Protein AF-A0AA47MD61-F1 (afdb_monomer)

Radius of gyration: 36.39 Å; Cα contacts (8 Å, |Δi|>4): 60; chains: 1; bounding box: 86×113×74 Å

Sequence (200 aa):
MTKSNQSSEAQQLDANHSLQCISTPVMEDVNSSTDVAIEVEVTTGVELPQPPSPAVERRLPEHRPHVKWPGSSDKKLWETVNTDLTVTLLKLRGTLEKKMEKMADIIYEYGAMRFGVQEAKVRKGVPTPPVSRRQQEIKRLIQERRQLRKQWKKASEEEKEGIEALQDDVKTRLASLRRAENLRKRRRKKPFHKGKKWNS

Solvent-accessible surface area (backbone atoms only — not comparable to full-atom values): 13384 Å² total; per-residue (Å²): 142,82,92,82,88,87,86,87,86,80,84,81,79,85,79,81,82,78,83,82,76,85,80,78,87,78,85,79,83,86,83,85,89,87,84,83,89,83,88,82,85,82,87,78,93,76,87,79,82,77,80,88,79,76,87,74,82,77,77,70,77,77,82,74,65,50,54,49,70,78,62,93,80,42,57,71,57,53,50,50,52,50,53,53,50,50,57,55,58,66,70,59,82,77,56,70,68,64,48,58,69,46,43,61,56,52,54,48,49,53,38,34,74,74,52,31,58,44,72,77,75,72,74,74,64,71,78,73,72,82,73,48,72,67,56,50,50,49,51,52,47,53,51,48,50,53,48,47,55,55,46,46,75,72,46,54,78,79,51,30,56,59,45,47,55,54,48,49,53,46,51,53,52,46,51,53,50,49,51,55,50,51,50,51,54,52,57,72,66,50,73,82,78,70,74,81,74,85,75,133

Secondary structure (DSSP, 8-state):
----------------------PPPP--------------------PPPPP----------S-PPEE-PPPTT-HHHHHHHHHHHHHHHHT--S-HHHHHHHHHHHHHHHHHHHH-EE---------PPPPPHHHHHHHHHHHHHHHHHHHHTTS-HHHHHHHHHHHHHHHHHHHHHHHHHHHHHHHHHS----------

pLDDT: mean 73.65, std 24.26, range [29.66, 97.88]

Structure (mmCIF, N/CA/C/O backbone):
data_AF-A0AA47MD61-F1
#
_entry.id   AF-A0AA47MD61-F1
#
loop_
_atom_site.group_PDB
_atom_site.id
_atom_site.type_symbol
_atom_site.label_atom_id
_atom_site.label_alt_id
_atom_site.label_comp_id
_atom_site.label_asym_id
_atom_site.label_entity_id
_atom_site.label_seq_id
_atom_site.pdbx_PDB_ins_code
_atom_site.Cartn_x
_atom_site.Cartn_y
_atom_site.Cartn_z
_atom_site.occupancy
_atom_site.B_iso_or_equiv
_atom_site.auth_seq_id
_atom_site.auth_comp_id
_atom_site.auth_asym_id
_atom_site.auth_atom_id
_atom_site.pdbx_PDB_model_num
ATOM 1 N N . MET A 1 1 ? 50.357 18.143 34.717 1.00 45.34 1 MET A N 1
ATOM 2 C CA . MET A 1 1 ? 50.271 18.329 33.251 1.00 45.34 1 MET A CA 1
ATOM 3 C C . MET A 1 1 ? 49.383 17.238 32.673 1.00 45.34 1 MET A C 1
ATOM 5 O O . MET A 1 1 ? 49.847 16.126 32.481 1.00 45.34 1 MET A O 1
ATOM 9 N N . THR A 1 2 ? 48.113 17.541 32.425 1.00 50.00 2 THR A N 1
ATOM 10 C CA . THR A 1 2 ? 47.162 16.645 31.748 1.00 50.00 2 THR A CA 1
ATOM 11 C C . THR A 1 2 ? 46.293 17.516 30.852 1.00 50.00 2 THR A C 1
ATOM 13 O O . THR A 1 2 ? 45.544 18.360 31.336 1.00 50.00 2 THR A O 1
ATOM 16 N N . LYS A 1 3 ? 46.484 17.376 29.539 1.00 46.03 3 LYS A N 1
ATOM 17 C CA . LYS A 1 3 ? 45.735 18.082 28.497 1.00 46.03 3 LYS A CA 1
ATOM 18 C C . LYS A 1 3 ? 44.399 17.363 28.305 1.00 46.03 3 LYS A C 1
ATOM 20 O O . LYS A 1 3 ? 44.407 16.162 28.053 1.00 46.03 3 LYS A O 1
ATOM 25 N N . SER A 1 4 ? 43.286 18.085 28.389 1.00 49.28 4 SER A N 1
ATOM 26 C CA . SER A 1 4 ? 41.983 17.610 27.919 1.00 49.28 4 SER A CA 1
ATOM 27 C C . SER A 1 4 ? 41.434 18.649 26.949 1.00 49.28 4 SER A C 1
ATOM 29 O O . SER A 1 4 ? 41.086 19.757 27.346 1.00 49.28 4 SER A O 1
ATOM 31 N N . ASN A 1 5 ? 41.462 18.298 25.665 1.00 47.75 5 ASN A N 1
ATOM 32 C CA . ASN A 1 5 ? 40.849 19.038 24.572 1.00 47.75 5 ASN A CA 1
ATOM 33 C C . ASN A 1 5 ? 39.470 18.425 24.318 1.00 47.75 5 ASN A C 1
ATOM 35 O O . ASN A 1 5 ? 39.389 17.237 24.006 1.00 47.75 5 ASN A O 1
ATOM 39 N N . GLN A 1 6 ? 38.411 19.229 24.372 1.00 48.12 6 GLN A N 1
ATOM 40 C CA . GLN A 1 6 ? 37.160 18.924 23.686 1.00 48.12 6 GLN A CA 1
ATOM 41 C C . GLN A 1 6 ? 36.723 20.149 22.887 1.00 48.12 6 GLN A C 1
ATOM 43 O O . GLN A 1 6 ? 36.698 21.268 23.387 1.00 48.12 6 GLN A O 1
ATOM 48 N N . SER A 1 7 ? 36.445 19.896 21.613 1.00 48.38 7 SER A N 1
ATOM 49 C CA . SER A 1 7 ? 35.972 20.826 20.597 1.00 48.38 7 SER A CA 1
ATOM 50 C C . SER A 1 7 ? 34.556 20.403 20.213 1.00 48.38 7 SER A C 1
ATOM 52 O O . SER A 1 7 ? 34.326 19.205 20.048 1.00 48.38 7 SER A O 1
ATOM 54 N N . SER A 1 8 ? 33.624 21.352 20.091 1.00 40.56 8 SER A N 1
ATOM 55 C CA . SER A 1 8 ? 32.654 21.473 18.981 1.00 40.56 8 SER A CA 1
ATOM 56 C C . SER A 1 8 ? 31.486 22.385 19.376 1.00 40.56 8 SER A C 1
ATOM 58 O O . SER A 1 8 ? 30.500 21.949 19.957 1.00 40.56 8 SER A O 1
ATOM 60 N N . GLU A 1 9 ? 31.580 23.663 19.014 1.00 38.72 9 GLU A N 1
ATOM 61 C CA . GLU A 1 9 ? 30.426 24.560 18.941 1.00 38.72 9 GLU A CA 1
ATOM 62 C C . GLU A 1 9 ? 30.294 24.974 17.472 1.00 38.72 9 GLU A C 1
ATOM 64 O O . GLU A 1 9 ? 31.051 25.799 16.966 1.00 38.72 9 GLU A O 1
ATOM 69 N N . ALA A 1 10 ? 29.413 24.290 16.743 1.00 43.62 10 ALA A N 1
ATOM 70 C CA . ALA A 1 10 ? 29.073 24.635 15.370 1.00 43.62 10 ALA A CA 1
ATOM 71 C C . ALA A 1 10 ? 27.816 25.510 15.408 1.00 43.62 10 ALA A C 1
ATOM 73 O O . ALA A 1 10 ? 26.712 25.015 15.628 1.00 43.62 10 ALA A O 1
ATOM 74 N N . GLN A 1 11 ? 28.002 26.816 15.223 1.00 46.22 11 GLN A N 1
ATOM 75 C CA . GLN A 1 11 ? 26.916 27.770 15.026 1.00 46.22 11 GLN A CA 1
ATOM 76 C C . GLN A 1 11 ? 26.224 27.471 13.692 1.00 46.22 11 GLN A C 1
ATOM 78 O O . GLN A 1 11 ? 26.813 27.583 12.617 1.00 46.22 11 GLN A O 1
ATOM 83 N N . GLN A 1 12 ? 24.966 27.056 13.777 1.00 44.62 12 GLN A N 1
ATOM 84 C CA . GLN A 1 12 ? 24.100 26.812 12.635 1.00 44.62 12 GLN A CA 1
ATOM 85 C C . GLN A 1 12 ? 23.492 28.155 12.210 1.00 44.62 12 GLN A C 1
ATOM 87 O O . GLN A 1 12 ? 22.677 28.727 12.926 1.00 44.62 12 GLN A O 1
ATOM 92 N N . LEU A 1 13 ? 23.952 28.694 11.078 1.00 47.25 13 LEU A N 1
ATOM 93 C CA . LEU A 1 13 ? 23.379 29.888 10.459 1.00 47.25 13 LEU A CA 1
ATOM 94 C C . LEU A 1 13 ? 22.111 29.507 9.688 1.00 47.25 13 LEU A C 1
ATOM 96 O O . LEU A 1 13 ? 22.158 28.717 8.743 1.00 47.25 13 LEU A O 1
ATOM 100 N N . ASP A 1 14 ? 20.992 30.103 10.093 1.00 43.84 14 ASP A N 1
ATOM 101 C CA . ASP A 1 14 ? 19.703 30.059 9.410 1.00 43.84 14 ASP A CA 1
ATOM 102 C C . ASP A 1 14 ? 19.771 30.808 8.070 1.00 43.84 14 ASP A C 1
ATOM 104 O O . ASP A 1 14 ? 19.641 32.033 7.992 1.00 43.84 14 ASP A O 1
ATOM 108 N N . ALA A 1 15 ? 19.953 30.062 6.981 1.00 45.59 15 ALA A N 1
ATOM 109 C CA . ALA A 1 15 ? 19.760 30.571 5.630 1.00 45.59 15 ALA A CA 1
ATOM 110 C C . ALA A 1 15 ? 18.275 30.463 5.247 1.00 45.59 15 ALA A C 1
ATOM 112 O O . ALA A 1 15 ? 17.777 29.425 4.809 1.00 45.59 15 ALA A O 1
ATOM 113 N N . ASN A 1 16 ? 17.568 31.577 5.431 1.00 46.81 16 ASN A N 1
ATOM 114 C CA . ASN A 1 16 ? 16.231 31.833 4.909 1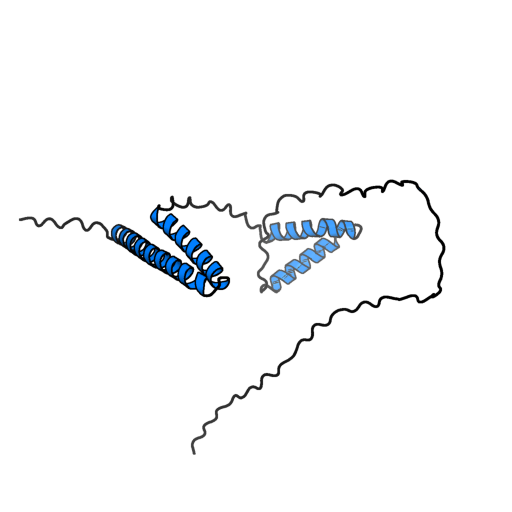.00 46.81 16 ASN A CA 1
ATOM 115 C C . ASN A 1 16 ? 16.245 31.751 3.372 1.00 46.81 16 ASN A C 1
ATOM 117 O O . ASN A 1 16 ? 16.749 32.653 2.703 1.00 46.81 16 ASN A O 1
ATOM 121 N N . HIS A 1 17 ? 15.659 30.704 2.792 1.00 44.56 17 HIS A N 1
ATOM 122 C CA . HIS A 1 17 ? 15.405 30.661 1.353 1.00 44.56 17 HIS A CA 1
ATOM 123 C C . HIS A 1 17 ? 14.034 31.273 1.050 1.00 44.56 17 HIS A C 1
ATOM 125 O O . HIS A 1 17 ? 12.991 30.628 1.127 1.00 44.56 17 HIS A O 1
ATOM 131 N N . SER A 1 18 ? 14.099 32.567 0.738 1.00 49.66 18 SER A N 1
ATOM 132 C CA . SER A 1 18 ? 13.049 33.415 0.182 1.00 49.66 18 SER A CA 1
ATOM 133 C C . SER A 1 18 ? 12.485 32.826 -1.119 1.00 49.66 18 SER A C 1
ATOM 135 O O . SER A 1 18 ? 13.230 32.567 -2.067 1.00 49.66 18 SER A O 1
ATOM 137 N N . LEU A 1 19 ? 11.167 32.609 -1.164 1.00 45.47 19 LEU A N 1
ATOM 138 C CA . LEU A 1 19 ? 10.442 32.231 -2.376 1.00 45.47 19 LEU A CA 1
ATOM 139 C C . LEU A 1 19 ? 10.260 33.482 -3.241 1.00 45.47 19 LEU A C 1
ATOM 141 O O . LEU A 1 19 ? 9.442 34.344 -2.929 1.00 45.47 19 LEU A O 1
ATOM 145 N N . GLN A 1 20 ? 11.024 33.589 -4.327 1.00 45.56 20 GLN A N 1
ATOM 146 C CA . GLN A 1 20 ? 10.804 34.638 -5.318 1.00 45.56 20 GLN A CA 1
ATOM 147 C C . GLN A 1 20 ? 9.593 34.282 -6.186 1.00 45.56 20 GLN A C 1
ATOM 149 O O . GLN A 1 20 ? 9.648 33.395 -7.037 1.00 45.56 20 GLN A O 1
ATOM 154 N N . CYS A 1 21 ? 8.488 34.982 -5.942 1.00 35.81 21 CYS A N 1
ATOM 155 C CA . CYS A 1 21 ? 7.322 35.019 -6.812 1.00 35.81 21 CYS A CA 1
ATOM 156 C C . CYS A 1 21 ? 7.680 35.823 -8.069 1.00 35.81 21 CYS A C 1
ATOM 158 O O . CYS A 1 21 ? 8.155 36.953 -7.976 1.00 35.81 21 CYS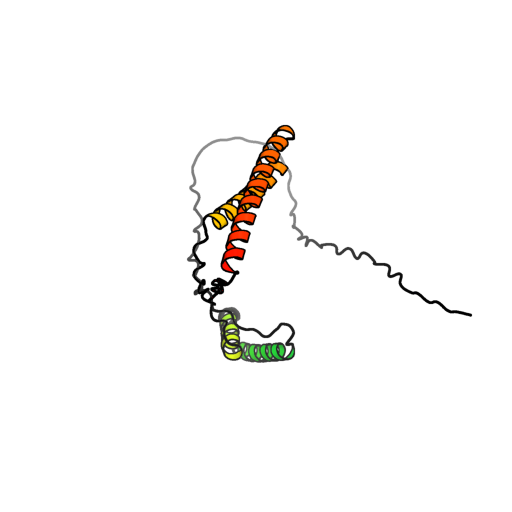 A O 1
ATOM 160 N N . ILE A 1 22 ? 7.456 35.238 -9.241 1.00 42.56 22 ILE A N 1
ATOM 161 C CA . ILE A 1 22 ? 7.640 35.898 -10.533 1.00 42.56 22 ILE A CA 1
ATOM 162 C C . ILE A 1 22 ? 6.509 36.922 -10.697 1.00 42.56 22 ILE A C 1
ATOM 164 O O . ILE A 1 22 ? 5.362 36.542 -10.921 1.00 42.56 22 ILE A O 1
ATOM 168 N N . SER A 1 23 ? 6.825 38.211 -10.571 1.00 38.38 23 SER A N 1
ATOM 169 C CA . SER A 1 23 ? 5.926 39.306 -10.947 1.00 38.38 23 SER A CA 1
ATOM 170 C C . SER A 1 23 ? 6.001 39.534 -12.456 1.00 38.38 23 SER A C 1
ATOM 172 O O . SER A 1 23 ? 7.059 39.872 -12.983 1.00 38.38 23 SER A O 1
ATOM 174 N N . THR A 1 24 ? 4.882 39.370 -13.159 1.00 43.91 24 THR A N 1
ATOM 175 C CA . THR A 1 24 ? 4.710 39.854 -14.535 1.00 43.91 24 THR A CA 1
ATOM 176 C C . THR A 1 24 ? 4.240 41.311 -14.509 1.00 43.91 24 THR A C 1
ATOM 178 O O . THR A 1 24 ? 3.263 41.592 -13.811 1.00 43.91 24 THR A O 1
ATOM 181 N N . PRO A 1 25 ? 4.866 42.237 -15.254 1.00 45.97 25 PRO A N 1
ATOM 182 C CA . PRO A 1 25 ? 4.343 43.588 -15.396 1.00 45.97 25 PRO A CA 1
ATOM 183 C C . PRO A 1 25 ? 3.110 43.577 -16.309 1.00 45.97 25 PRO A C 1
ATOM 185 O O . PRO A 1 25 ? 3.191 43.224 -17.485 1.00 45.97 25 PRO A O 1
ATOM 188 N N . VAL A 1 26 ? 1.966 43.958 -15.743 1.00 3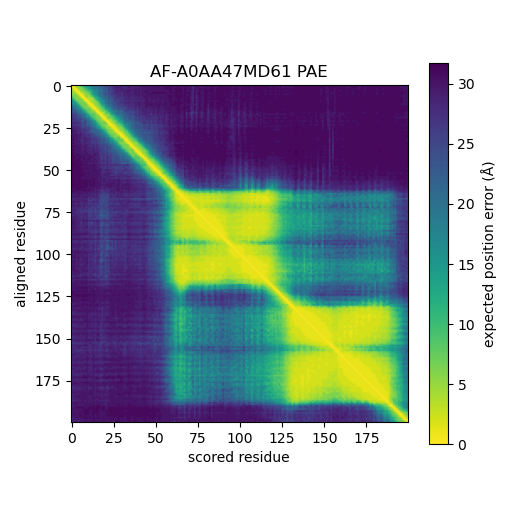6.12 26 VAL A N 1
ATOM 189 C CA . VAL A 1 26 ? 0.785 44.396 -16.491 1.00 36.12 26 VAL A CA 1
ATOM 190 C C . VAL A 1 26 ? 1.095 45.795 -17.018 1.00 36.12 26 VAL A C 1
ATOM 192 O O . VAL A 1 26 ? 1.424 46.689 -16.243 1.00 36.12 26 VAL A O 1
ATOM 195 N N . MET A 1 27 ? 1.047 45.967 -18.337 1.00 41.91 27 MET A N 1
ATOM 196 C CA . MET A 1 27 ? 1.011 47.288 -18.954 1.00 41.91 27 MET A CA 1
ATOM 197 C C . MET A 1 27 ? -0.415 47.822 -18.815 1.00 41.91 27 MET A C 1
ATOM 199 O O . MET A 1 27 ? -1.348 47.250 -19.374 1.00 41.91 27 MET A O 1
ATOM 203 N N . GLU A 1 28 ? -0.571 48.878 -18.023 1.00 40.81 28 GLU A N 1
ATOM 204 C CA . GLU A 1 28 ? -1.791 49.670 -17.926 1.00 40.81 28 GLU A CA 1
ATOM 205 C C . GLU A 1 28 ? -1.670 50.845 -18.901 1.00 40.81 28 GLU A C 1
ATOM 207 O O . GLU A 1 28 ? -0.876 51.761 -18.682 1.00 40.81 28 GLU A O 1
ATOM 212 N N . ASP A 1 29 ? -2.457 50.823 -19.977 1.00 40.09 29 ASP A N 1
ATOM 213 C CA . ASP A 1 29 ? -2.728 52.030 -20.749 1.00 40.09 29 ASP A CA 1
ATOM 214 C C . ASP A 1 29 ? -3.791 52.844 -20.004 1.00 40.09 29 ASP A C 1
ATOM 216 O O . ASP A 1 29 ? -4.976 52.511 -19.946 1.00 40.09 29 ASP A O 1
ATOM 220 N N . VAL A 1 30 ? -3.320 53.929 -19.400 1.00 38.62 30 VAL A N 1
ATOM 221 C CA . VAL A 1 30 ? -4.126 55.056 -18.944 1.00 38.62 30 VAL A CA 1
ATOM 222 C C . VAL A 1 30 ? -4.764 55.701 -20.171 1.00 38.62 30 VAL A C 1
ATOM 224 O O . VAL A 1 30 ? -4.042 56.107 -21.077 1.00 38.62 30 VAL A O 1
ATOM 227 N N . ASN A 1 31 ? -6.090 55.851 -20.185 1.00 33.03 31 ASN A N 1
ATOM 228 C CA . ASN A 1 31 ? -6.751 57.163 -20.157 1.00 33.03 31 ASN A CA 1
ATOM 229 C C . ASN A 1 31 ? -8.267 57.003 -20.374 1.00 33.03 31 ASN A C 1
ATOM 231 O O . ASN A 1 31 ? -8.700 56.526 -21.418 1.00 33.03 31 ASN A O 1
ATOM 235 N N . SER A 1 32 ? -9.080 57.467 -19.427 1.00 31.77 32 SER A N 1
ATOM 236 C CA . SER A 1 32 ? -9.916 58.663 -19.620 1.00 31.77 32 SER A CA 1
ATOM 237 C C . SER A 1 32 ? -11.147 58.634 -18.711 1.00 31.77 32 SER A C 1
ATOM 239 O O . SER A 1 32 ? -11.998 57.751 -18.771 1.00 31.77 32 SER A O 1
ATOM 241 N N . SER A 1 33 ? -11.195 59.645 -17.853 1.00 37.97 33 SER A N 1
ATOM 242 C CA . SER A 1 33 ? -12.316 60.058 -17.018 1.00 37.97 33 SER A CA 1
ATOM 243 C C . SER A 1 33 ? -13.267 60.909 -17.852 1.00 37.97 33 SER A C 1
ATOM 245 O O . SER A 1 33 ? -12.784 61.864 -18.453 1.00 37.97 33 SER A O 1
ATOM 247 N N . THR A 1 34 ? -14.575 60.627 -17.877 1.00 35.72 34 THR A N 1
ATOM 248 C CA . THR A 1 34 ? -15.655 61.629 -17.712 1.00 35.72 34 THR A CA 1
ATOM 249 C C . THR A 1 34 ? -17.048 60.987 -17.723 1.00 35.72 34 THR A C 1
ATOM 251 O O . THR A 1 34 ? -17.226 59.822 -18.056 1.00 35.72 34 THR A O 1
ATOM 254 N N . ASP A 1 35 ? -17.996 61.789 -17.263 1.00 30.92 35 ASP A N 1
ATOM 255 C CA . ASP A 1 35 ? -19.226 61.512 -16.533 1.00 30.92 35 ASP A CA 1
ATOM 256 C C . ASP A 1 35 ? -20.491 61.582 -17.433 1.00 30.92 35 ASP A C 1
ATOM 258 O O . ASP A 1 35 ? -20.437 62.067 -18.561 1.00 30.92 35 ASP A O 1
ATOM 262 N N . VAL A 1 36 ? -21.630 61.209 -16.839 1.00 33.19 36 VAL A N 1
ATOM 263 C CA . VAL A 1 36 ? -23.026 61.582 -17.154 1.00 33.19 36 VAL A CA 1
ATOM 264 C C . VAL A 1 36 ? -23.842 60.759 -18.175 1.00 33.19 36 VAL A C 1
ATOM 266 O O . VAL A 1 36 ? -23.638 60.797 -19.381 1.00 33.19 36 VAL A O 1
ATOM 269 N N . ALA A 1 37 ? -24.848 60.088 -17.589 1.00 34.62 37 ALA A N 1
ATOM 270 C CA . ALA A 1 37 ? -26.236 59.793 -17.989 1.00 34.62 37 ALA A CA 1
ATOM 271 C C . ALA A 1 37 ? -26.682 59.864 -19.465 1.00 34.62 37 ALA A C 1
ATOM 273 O O . ALA A 1 37 ? -26.453 60.855 -20.145 1.00 34.62 37 ALA A O 1
ATOM 274 N N . ILE A 1 38 ? -27.514 58.891 -19.870 1.00 34.06 38 ILE A N 1
ATOM 275 C CA . ILE A 1 38 ? -28.920 59.076 -20.304 1.00 34.06 38 ILE A CA 1
ATOM 276 C C . ILE A 1 38 ? -29.540 57.694 -20.606 1.00 34.06 38 ILE A C 1
ATOM 278 O O . ILE A 1 38 ? -28.892 56.805 -21.153 1.00 34.06 38 ILE A O 1
ATOM 282 N N . GLU A 1 39 ? -30.790 57.519 -20.174 1.00 37.00 39 GLU A N 1
ATOM 283 C CA . GLU A 1 39 ? -31.648 56.346 -20.378 1.00 37.00 39 GLU A CA 1
ATOM 284 C C . GLU A 1 39 ? -31.999 56.113 -21.861 1.00 37.00 39 GLU A C 1
ATOM 286 O O . GLU A 1 39 ? -31.913 57.044 -22.655 1.00 37.00 39 GLU A O 1
ATOM 291 N N . VAL A 1 40 ? -32.442 54.893 -22.210 1.00 36.38 40 VAL A N 1
ATOM 292 C CA . VAL A 1 40 ? -33.605 54.571 -23.081 1.00 36.38 40 VAL A CA 1
ATOM 293 C C . VAL A 1 40 ? -33.512 53.107 -23.558 1.00 36.38 40 VAL A C 1
ATOM 295 O O . VAL A 1 40 ? -32.633 52.720 -24.318 1.00 36.38 40 VAL A O 1
ATOM 298 N N . GLU A 1 41 ? -34.428 52.308 -23.011 1.00 33.66 41 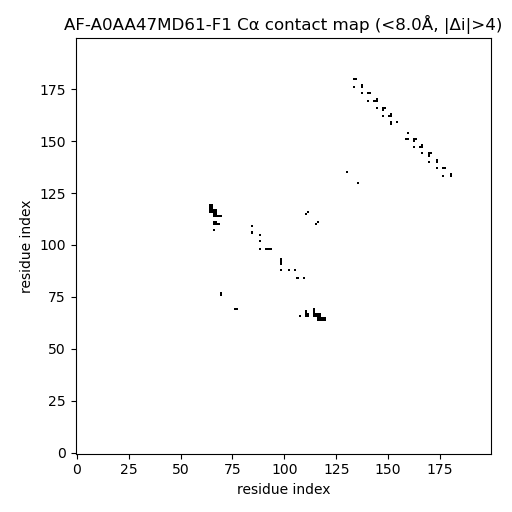GLU A N 1
ATOM 299 C CA . GLU A 1 41 ? -35.278 51.282 -23.629 1.00 33.66 41 GLU A CA 1
ATOM 300 C C . GLU A 1 41 ? -34.845 50.359 -24.803 1.00 33.66 41 GLU A C 1
ATOM 302 O O . GLU A 1 41 ? -34.359 50.772 -25.848 1.00 33.66 41 GLU A O 1
ATOM 307 N N . VAL A 1 42 ? -35.331 49.111 -24.651 1.00 31.44 42 VAL A N 1
ATOM 308 C CA . VAL A 1 42 ? -36.001 48.263 -25.665 1.00 31.44 42 VAL A CA 1
ATOM 309 C C . VAL A 1 42 ? -35.164 47.243 -26.464 1.00 31.44 42 VAL A C 1
ATOM 311 O O . VAL A 1 42 ? -34.382 47.545 -27.352 1.00 31.44 42 VAL A O 1
ATOM 314 N N . THR A 1 43 ? -35.460 45.978 -26.126 1.00 29.66 43 THR A N 1
ATOM 315 C CA . THR A 1 43 ? -35.549 44.754 -26.947 1.00 29.66 43 THR A CA 1
ATOM 316 C C . THR A 1 43 ? -34.452 44.444 -27.967 1.00 29.66 43 THR A C 1
ATOM 318 O O . THR A 1 43 ? -34.282 45.143 -28.959 1.00 29.66 43 THR A O 1
ATOM 321 N N . THR A 1 44 ? -33.896 43.235 -27.878 1.00 30.44 44 THR A N 1
ATOM 322 C CA . THR A 1 44 ? -34.184 42.107 -28.796 1.00 30.44 44 THR A CA 1
ATOM 323 C C . THR A 1 44 ? -33.096 41.054 -28.602 1.00 30.44 44 THR A C 1
ATOM 325 O O . THR A 1 44 ? -31.914 41.371 -28.513 1.00 30.44 44 THR A O 1
ATOM 328 N N . GLY A 1 45 ? -33.511 39.793 -28.467 1.00 44.00 45 GLY A N 1
ATOM 329 C CA . GLY A 1 45 ? -32.615 38.669 -28.231 1.00 44.00 45 GLY A CA 1
ATOM 330 C C . GLY A 1 45 ? -31.568 38.501 -29.329 1.00 44.00 45 GLY A C 1
ATOM 331 O O . GLY A 1 45 ? -31.877 38.586 -30.515 1.00 44.00 45 GLY A O 1
ATOM 332 N N . VAL A 1 46 ? -30.343 38.193 -28.911 1.00 36.53 46 VAL A N 1
ATOM 333 C CA . VAL A 1 46 ? -29.326 37.591 -29.770 1.00 36.53 46 VAL A CA 1
ATOM 334 C C . VAL A 1 46 ? -28.752 36.394 -29.027 1.00 36.53 46 VAL A C 1
ATOM 336 O O . VAL A 1 46 ? -28.169 36.499 -27.949 1.00 36.53 46 VAL A O 1
ATOM 339 N N . GLU A 1 47 ? -29.030 35.243 -29.619 1.00 39.28 47 GLU A N 1
ATOM 340 C CA . GLU A 1 47 ? -28.600 33.904 -29.260 1.00 39.28 47 GLU A CA 1
ATOM 341 C C . GLU A 1 47 ? -27.068 33.807 -29.209 1.00 39.28 47 GLU A C 1
ATOM 343 O O . GLU A 1 47 ? -26.360 34.186 -30.142 1.00 39.28 47 GLU A O 1
ATOM 348 N N . LEU A 1 48 ? -26.564 33.301 -28.085 1.00 35.72 48 LEU A N 1
ATOM 349 C CA . LEU A 1 48 ? -25.155 33.035 -27.822 1.00 35.72 48 LEU A CA 1
ATOM 350 C C . LEU A 1 48 ? -24.717 31.768 -28.589 1.00 35.72 48 LEU A C 1
ATOM 352 O O . LEU A 1 48 ? -25.260 30.696 -28.308 1.00 35.72 48 LEU A O 1
ATOM 356 N N . PRO A 1 49 ? -23.716 31.808 -29.488 1.00 38.28 49 PRO A N 1
ATOM 357 C CA . PRO A 1 49 ? -23.171 30.589 -30.071 1.00 38.28 49 PRO A CA 1
ATOM 358 C C . PRO A 1 49 ? -22.345 29.854 -29.011 1.00 38.28 49 PRO A C 1
ATOM 360 O O . PRO A 1 49 ? -21.358 30.380 -28.493 1.00 38.28 49 PRO A O 1
ATOM 363 N N . GLN A 1 50 ? -22.750 28.630 -28.673 1.00 45.12 50 GLN A N 1
ATOM 364 C CA . GLN A 1 50 ? -21.979 27.755 -27.792 1.00 45.12 50 GLN A CA 1
ATOM 365 C C . GLN A 1 50 ? -20.618 27.399 -28.420 1.00 45.12 50 GLN A C 1
ATOM 367 O O . GLN A 1 50 ? -20.554 27.119 -29.620 1.00 45.12 50 GLN A O 1
ATOM 372 N N . PRO A 1 51 ? -19.525 27.342 -27.638 1.00 44.62 51 PRO A N 1
ATOM 373 C CA . PRO A 1 51 ? -18.250 26.837 -28.131 1.00 44.62 51 PRO A CA 1
ATOM 374 C C . PRO A 1 51 ? -18.330 25.313 -28.350 1.00 44.62 51 PRO A C 1
ATOM 376 O O . PRO A 1 51 ? -18.827 24.600 -27.473 1.00 44.62 51 PRO A O 1
ATOM 379 N N . PRO A 1 52 ? -17.814 24.764 -29.466 1.00 43.06 52 PRO A N 1
ATOM 380 C CA . PRO A 1 52 ? -17.701 23.320 -29.619 1.00 43.06 52 PRO A CA 1
ATOM 381 C C . PRO A 1 52 ? -16.620 22.781 -28.670 1.00 43.06 52 PRO A C 1
ATOM 383 O O . PRO A 1 52 ? -15.434 23.072 -28.810 1.00 43.06 52 PRO A O 1
ATOM 386 N N . SER A 1 53 ? -17.039 21.972 -27.701 1.00 45.41 53 SER A N 1
ATOM 387 C CA . SER A 1 53 ? -16.169 21.149 -26.853 1.00 45.41 53 SER A CA 1
ATOM 388 C C . SER A 1 53 ? -16.190 19.696 -27.347 1.00 45.41 53 SER A C 1
ATOM 390 O O . SER A 1 53 ? -17.204 19.250 -27.883 1.00 45.41 53 SER A O 1
ATOM 392 N N . PRO A 1 54 ? -15.150 18.896 -27.083 1.00 45.12 54 PRO A N 1
ATOM 393 C CA . PRO A 1 54 ? -13.812 18.951 -27.639 1.00 45.12 54 PRO A CA 1
ATOM 394 C C . PRO A 1 54 ? -13.626 17.824 -28.670 1.00 45.12 54 PRO A C 1
ATOM 396 O O . PRO A 1 54 ? -14.203 16.738 -28.569 1.00 45.12 54 PRO A O 1
ATOM 399 N N . ALA A 1 55 ? -12.767 18.058 -29.659 1.00 42.56 55 ALA A N 1
ATOM 400 C CA . ALA A 1 55 ? -12.332 17.014 -30.572 1.00 42.56 55 ALA A CA 1
ATOM 401 C C . ALA A 1 55 ? -11.667 15.871 -29.786 1.00 42.56 55 ALA A C 1
ATOM 403 O O . ALA A 1 55 ? -10.610 16.059 -29.193 1.00 42.56 55 ALA A O 1
ATOM 404 N N . VAL A 1 56 ? -12.331 14.710 -29.795 1.00 43.97 56 VAL A N 1
ATOM 405 C CA . VAL A 1 56 ? -11.789 13.349 -29.680 1.00 43.97 56 VAL A CA 1
ATOM 406 C C . VAL A 1 56 ? -10.455 13.289 -28.936 1.00 43.97 56 VAL A C 1
ATOM 408 O O . VAL A 1 56 ? -9.378 13.354 -29.532 1.00 43.97 56 VAL A O 1
ATOM 411 N N . GLU A 1 57 ? -10.540 13.118 -27.618 1.00 45.97 57 GLU A N 1
ATOM 412 C CA . GLU A 1 57 ? -9.425 12.682 -26.789 1.00 45.97 57 GLU A CA 1
ATOM 413 C C . GLU A 1 57 ? -8.878 11.386 -27.406 1.00 45.97 57 GLU A C 1
ATOM 415 O O . GLU A 1 57 ? -9.486 10.315 -27.307 1.00 45.97 57 GLU A O 1
ATOM 420 N N . ARG A 1 58 ? -7.767 11.494 -28.149 1.00 44.44 58 ARG A N 1
ATOM 421 C CA . ARG A 1 58 ? -7.054 10.340 -28.692 1.00 44.44 58 ARG A CA 1
ATOM 422 C C . ARG A 1 58 ? -6.651 9.502 -27.491 1.00 44.44 58 ARG A C 1
ATOM 424 O O . ARG A 1 58 ? -5.706 9.844 -26.785 1.00 44.44 58 ARG A O 1
ATOM 431 N N . ARG A 1 59 ? -7.402 8.430 -27.239 1.00 45.97 59 ARG A N 1
ATOM 432 C CA . ARG A 1 59 ? -7.067 7.397 -26.263 1.00 45.97 59 ARG A CA 1
ATOM 433 C C . ARG A 1 59 ? -5.658 6.919 -26.606 1.00 45.97 59 ARG A C 1
ATOM 435 O O . ARG A 1 59 ? -5.474 6.195 -27.582 1.00 45.97 59 ARG A O 1
ATOM 442 N N . LEU A 1 60 ? -4.662 7.390 -25.857 1.00 51.34 60 LEU A N 1
ATOM 443 C CA . LEU A 1 60 ? -3.304 6.880 -25.975 1.00 51.34 60 LEU A CA 1
ATOM 444 C C . LEU A 1 60 ? -3.349 5.373 -25.678 1.00 51.34 60 LEU A C 1
ATOM 446 O O . LEU A 1 60 ? -4.097 4.964 -24.783 1.00 51.34 60 LEU A O 1
ATOM 450 N N . PRO A 1 61 ? -2.609 4.548 -26.438 1.00 52.59 61 PRO A N 1
ATOM 451 C CA . PRO A 1 61 ? -2.626 3.102 -26.274 1.00 52.59 61 PRO A CA 1
ATOM 452 C C . PRO A 1 61 ? -2.341 2.717 -24.821 1.00 52.59 61 PRO A C 1
ATOM 454 O O . PRO A 1 61 ? -1.505 3.338 -24.158 1.00 52.59 61 PRO A O 1
ATOM 457 N N . GLU A 1 62 ? -3.082 1.710 -24.352 1.00 63.25 62 GLU A N 1
ATOM 458 C CA . GLU A 1 62 ? -3.014 1.139 -23.008 1.00 63.25 62 GLU A CA 1
ATOM 459 C C . GLU A 1 62 ? -1.582 1.108 -22.470 1.00 63.25 62 GLU A C 1
ATOM 461 O O . GLU A 1 62 ? -0.652 0.638 -23.125 1.00 63.25 62 GLU A O 1
ATOM 466 N N . HIS A 1 63 ? -1.443 1.650 -21.261 1.00 72.69 63 HIS A N 1
ATOM 467 C CA . HIS A 1 63 ? -0.248 1.713 -20.428 1.00 72.69 63 HIS A CA 1
ATOM 468 C C . HIS A 1 63 ? 0.879 0.750 -20.854 1.00 72.69 63 HIS A C 1
ATOM 470 O O . HIS A 1 63 ? 0.871 -0.438 -20.512 1.00 72.69 63 HIS A O 1
ATOM 476 N N . ARG A 1 64 ? 1.896 1.281 -21.546 1.00 82.69 64 ARG A N 1
ATOM 477 C CA . ARG A 1 64 ? 3.084 0.507 -21.929 1.00 82.69 64 ARG A CA 1
ATOM 478 C C . ARG A 1 64 ? 3.766 -0.061 -20.677 1.00 82.69 64 ARG A C 1
ATOM 480 O O . ARG A 1 64 ? 3.881 0.651 -19.674 1.00 82.69 64 ARG A O 1
ATOM 487 N N . PRO A 1 65 ? 4.216 -1.327 -20.682 1.00 88.75 65 PRO A N 1
ATOM 488 C CA . PRO A 1 65 ? 4.905 -1.877 -19.525 1.00 88.75 65 PRO A CA 1
ATOM 489 C C . PRO A 1 65 ? 6.222 -1.114 -19.269 1.00 88.75 65 PRO A C 1
ATOM 491 O O . PRO A 1 65 ? 6.833 -0.565 -20.189 1.00 88.75 65 PRO A O 1
ATOM 494 N N . HIS A 1 66 ? 6.613 -1.007 -17.996 1.00 91.62 66 HIS A N 1
ATOM 495 C CA . HIS A 1 66 ? 7.640 -0.065 -17.534 1.00 91.62 66 HIS A CA 1
ATOM 496 C C . HIS A 1 66 ? 9.060 -0.548 -17.866 1.00 91.62 66 HIS A C 1
ATOM 498 O O . HIS A 1 66 ? 9.445 -1.641 -17.464 1.00 91.62 66 HIS A O 1
ATOM 504 N N . VAL A 1 67 ? 9.868 0.261 -18.551 1.00 94.56 67 VAL A N 1
ATOM 505 C CA . VAL A 1 67 ? 11.268 -0.073 -18.877 1.00 94.56 67 VAL A CA 1
ATOM 506 C C . VAL A 1 67 ? 12.136 -0.124 -17.614 1.00 94.56 67 VAL A C 1
ATOM 508 O O . VAL A 1 67 ? 12.024 0.728 -16.735 1.00 94.56 67 VAL A O 1
ATOM 511 N N . LYS A 1 68 ? 13.035 -1.108 -17.512 1.00 95.31 68 LYS A N 1
ATOM 512 C CA . LYS A 1 68 ? 13.958 -1.242 -16.370 1.00 95.31 68 LYS A CA 1
ATOM 513 C C . LYS A 1 68 ? 15.183 -0.334 -16.520 1.00 95.31 68 LYS A C 1
ATOM 515 O O . LYS A 1 68 ? 16.287 -0.813 -16.735 1.00 95.31 68 LYS A O 1
ATOM 520 N N . TRP A 1 69 ? 14.991 0.976 -16.417 1.00 95.31 69 TRP A N 1
ATOM 521 C CA . TRP A 1 69 ? 16.094 1.933 -16.525 1.00 95.31 69 TRP A CA 1
ATOM 522 C C . TRP A 1 69 ? 17.226 1.671 -15.509 1.00 95.31 69 TRP A C 1
ATOM 524 O O . TRP A 1 69 ? 16.950 1.153 -14.420 1.00 95.31 69 TRP A O 1
ATOM 534 N N . PRO A 1 70 ? 18.483 2.037 -15.839 1.00 95.12 70 PRO A N 1
ATOM 535 C CA . PRO A 1 70 ? 19.607 1.955 -14.909 1.00 95.12 70 PRO A CA 1
ATOM 536 C C . PRO A 1 70 ? 19.330 2.680 -13.589 1.00 95.12 70 PRO A C 1
ATOM 538 O O . PRO A 1 70 ? 18.536 3.625 -13.530 1.00 95.12 70 PRO A O 1
ATOM 541 N N . GLY A 1 71 ? 20.016 2.275 -12.519 1.00 94.19 71 GLY A N 1
ATOM 542 C CA . GLY A 1 71 ? 19.934 2.995 -11.254 1.00 94.19 71 GLY A CA 1
ATOM 543 C C . GLY A 1 71 ? 20.443 4.426 -11.425 1.00 94.19 71 GLY A C 1
ATOM 544 O O . GLY A 1 71 ? 21.351 4.683 -12.213 1.00 94.19 71 GLY A O 1
ATOM 545 N N . SER A 1 72 ? 19.898 5.387 -10.676 1.00 92.94 72 SER A N 1
ATOM 546 C CA . SER A 1 72 ? 20.348 6.790 -10.762 1.00 92.94 72 SER A CA 1
ATOM 547 C C . SER A 1 72 ? 21.840 6.971 -10.434 1.00 92.94 72 SER A C 1
ATOM 549 O O . SER A 1 72 ? 22.432 7.982 -10.803 1.00 92.94 72 SER A O 1
ATOM 551 N N . SER A 1 73 ? 22.449 6.013 -9.733 1.00 92.56 73 SER A N 1
ATOM 552 C CA . SER A 1 73 ? 23.876 5.981 -9.400 1.00 92.56 73 SER A CA 1
ATOM 553 C C . SER A 1 73 ? 24.777 5.550 -10.560 1.00 92.56 73 SER A C 1
ATOM 555 O O . SER A 1 73 ? 25.981 5.806 -10.515 1.00 92.56 73 SER A O 1
ATOM 557 N N . ASP A 1 74 ? 24.228 4.916 -11.598 1.00 94.75 74 ASP A N 1
ATOM 558 C CA . ASP A 1 74 ? 25.004 4.262 -12.654 1.00 94.75 74 ASP A CA 1
ATOM 559 C C . ASP A 1 74 ? 25.427 5.260 -13.741 1.00 94.75 74 ASP A C 1
ATOM 561 O O . ASP A 1 74 ? 25.044 5.149 -14.905 1.00 94.75 74 ASP A O 1
ATOM 565 N N . LYS A 1 75 ? 26.231 6.260 -13.357 1.00 95.19 75 LYS A N 1
ATOM 566 C CA . LYS A 1 75 ? 26.623 7.396 -14.215 1.00 95.19 75 LYS A CA 1
ATOM 567 C C . LYS A 1 75 ? 27.157 6.961 -15.583 1.00 95.19 75 LYS A C 1
ATOM 569 O O . LYS A 1 75 ? 26.690 7.454 -16.600 1.00 95.19 75 LYS A O 1
ATOM 574 N N . LYS A 1 76 ? 28.055 5.969 -15.615 1.00 95.44 76 LYS A N 1
ATOM 575 C CA . LYS A 1 76 ? 28.646 5.442 -16.862 1.00 95.44 76 LYS A CA 1
ATOM 576 C C . LYS A 1 76 ? 27.609 4.812 -17.800 1.00 95.44 76 LYS A C 1
ATOM 578 O O . LYS A 1 76 ? 27.705 4.945 -19.020 1.00 95.44 76 LYS A O 1
ATOM 583 N N . LEU A 1 77 ? 26.617 4.109 -17.242 1.00 94.88 77 LEU A N 1
ATOM 584 C CA . LEU A 1 77 ? 25.537 3.526 -18.041 1.00 94.88 77 LEU A CA 1
ATOM 585 C C . LEU A 1 77 ? 24.639 4.631 -18.594 1.00 94.88 77 LEU A C 1
ATOM 587 O O . LEU A 1 77 ? 24.323 4.599 -19.778 1.00 94.88 77 LEU A O 1
ATOM 591 N N . TRP A 1 78 ? 24.293 5.630 -17.782 1.00 96.81 78 TRP A N 1
ATOM 592 C CA . TRP A 1 78 ? 23.515 6.785 -18.232 1.00 96.81 78 TRP A CA 1
ATOM 593 C C . TRP A 1 78 ? 24.223 7.612 -19.306 1.00 96.81 78 TRP A C 1
ATOM 595 O O . TRP A 1 78 ? 23.577 8.012 -20.269 1.00 96.81 78 TRP A O 1
ATOM 605 N N . GLU A 1 79 ? 25.536 7.816 -19.192 1.00 96.88 79 GLU A N 1
ATOM 606 C CA . GLU A 1 79 ? 26.347 8.457 -20.235 1.00 96.88 79 GLU A CA 1
ATOM 607 C C . GLU A 1 79 ? 26.243 7.693 -21.557 1.00 96.88 79 GLU A C 1
ATOM 609 O O . GLU A 1 79 ? 25.926 8.286 -22.584 1.00 96.88 79 GLU A O 1
ATOM 614 N N . THR A 1 80 ? 26.404 6.367 -21.518 1.00 96.25 80 THR A N 1
ATOM 615 C CA . THR A 1 80 ? 26.285 5.513 -22.711 1.00 96.25 80 THR A CA 1
ATOM 616 C C . THR A 1 80 ? 24.890 5.606 -23.331 1.00 96.25 80 THR A C 1
ATOM 618 O O . THR A 1 80 ? 24.756 5.799 -24.536 1.00 96.25 80 THR A O 1
ATOM 621 N N . VAL A 1 81 ? 23.843 5.516 -22.503 1.00 96.50 81 VAL A N 1
ATOM 622 C CA . VAL A 1 81 ? 22.446 5.665 -22.938 1.00 96.50 81 VAL A CA 1
ATOM 623 C C . VAL A 1 81 ? 22.234 7.013 -23.618 1.00 96.50 81 VAL A C 1
ATOM 625 O O . VAL A 1 81 ? 21.637 7.077 -24.691 1.00 96.50 81 VAL A O 1
ATOM 628 N N . ASN A 1 82 ? 22.748 8.087 -23.022 1.00 95.75 82 ASN A N 1
ATOM 629 C CA . ASN A 1 82 ? 22.606 9.429 -23.560 1.00 95.75 82 ASN A CA 1
ATOM 630 C C . ASN A 1 82 ? 23.334 9.586 -24.901 1.00 95.75 82 ASN A C 1
ATOM 632 O O . ASN A 1 82 ? 22.764 10.135 -25.844 1.00 95.75 82 ASN A O 1
ATOM 636 N N . THR A 1 83 ? 24.562 9.075 -25.016 1.00 96.88 83 THR A N 1
ATOM 637 C CA . THR A 1 83 ? 25.324 9.095 -26.271 1.00 96.88 83 THR A CA 1
ATOM 638 C C . THR A 1 83 ? 24.594 8.328 -27.372 1.00 96.88 83 THR A C 1
ATOM 640 O O . THR A 1 83 ? 24.382 8.872 -28.457 1.00 96.88 83 THR A O 1
ATOM 643 N N . ASP A 1 84 ? 24.141 7.106 -27.089 1.00 95.38 84 ASP A N 1
ATOM 644 C CA . ASP A 1 84 ? 23.446 6.260 -28.062 1.00 95.38 84 ASP A CA 1
ATOM 645 C C . ASP A 1 84 ? 22.127 6.889 -28.531 1.00 95.38 84 ASP A C 1
ATOM 647 O O . ASP A 1 84 ? 21.845 6.944 -29.735 1.00 95.38 84 ASP A O 1
ATOM 651 N N . LEU A 1 85 ? 21.322 7.400 -27.594 1.00 95.19 85 LEU A N 1
ATOM 652 C CA . LEU A 1 85 ? 20.063 8.073 -27.909 1.00 95.19 85 LEU A CA 1
ATOM 653 C C . LEU A 1 85 ? 20.307 9.358 -28.696 1.00 95.19 85 LEU A C 1
ATOM 655 O O . LEU A 1 85 ? 19.614 9.598 -29.681 1.00 95.19 85 LEU A O 1
ATOM 659 N N . THR A 1 86 ? 21.324 10.146 -28.339 1.00 94.50 86 THR A N 1
ATOM 660 C CA . THR A 1 86 ? 21.683 11.369 -29.072 1.00 94.50 86 THR A CA 1
ATOM 661 C C . THR A 1 86 ? 22.053 11.051 -30.517 1.00 94.50 86 THR A C 1
ATOM 663 O O . THR A 1 86 ? 21.519 11.667 -31.439 1.00 94.50 86 THR A O 1
ATOM 666 N N . VAL A 1 87 ? 22.906 10.046 -30.744 1.00 94.81 87 VAL A N 1
ATOM 667 C CA . VAL A 1 87 ? 23.287 9.607 -32.097 1.00 94.81 87 VAL A CA 1
ATOM 668 C C . VAL A 1 87 ? 22.070 9.111 -32.881 1.00 94.81 87 VAL A C 1
ATOM 670 O O . VAL A 1 87 ? 21.941 9.393 -34.073 1.00 94.81 87 VAL A O 1
ATOM 673 N N . THR A 1 88 ? 21.164 8.388 -32.226 1.00 92.81 88 THR A N 1
ATOM 674 C CA . THR A 1 88 ? 19.954 7.844 -32.857 1.00 92.81 88 THR A CA 1
ATOM 675 C C . THR A 1 88 ? 18.968 8.951 -33.235 1.00 92.81 88 THR A C 1
ATOM 677 O O . THR A 1 88 ? 18.479 8.987 -34.364 1.00 92.81 88 THR A O 1
ATOM 680 N N . LEU A 1 89 ? 18.726 9.903 -32.334 1.00 90.50 89 LEU A N 1
ATOM 681 C CA . LEU A 1 89 ? 17.826 11.034 -32.558 1.00 90.50 89 LEU A CA 1
ATOM 682 C C . LEU A 1 89 ? 18.391 12.034 -33.579 1.00 90.50 89 LEU A C 1
ATOM 684 O O . LEU A 1 89 ? 17.629 12.598 -34.366 1.00 90.50 89 LEU A O 1
ATOM 688 N N . LEU A 1 90 ? 19.715 12.217 -33.637 1.00 91.00 90 LEU A N 1
ATOM 689 C CA . LEU A 1 90 ? 20.366 13.084 -34.626 1.00 91.00 90 LEU A CA 1
ATOM 690 C C . LEU A 1 90 ? 20.180 12.566 -36.061 1.00 91.00 90 LEU A C 1
ATOM 692 O O . LEU A 1 90 ? 20.014 13.356 -36.990 1.00 91.00 90 LEU A O 1
ATOM 696 N N . LYS A 1 91 ? 20.153 11.238 -36.242 1.00 90.88 91 LYS A N 1
ATOM 697 C CA . LYS A 1 91 ? 19.915 10.589 -37.543 1.00 90.88 91 LYS A CA 1
ATOM 698 C C . LYS A 1 91 ? 18.477 10.758 -38.047 1.00 90.88 91 LYS A C 1
ATOM 700 O O . LYS A 1 91 ? 18.220 10.531 -39.231 1.00 90.88 91 LYS A O 1
ATOM 705 N N . LEU A 1 92 ? 17.540 11.165 -37.188 1.00 89.94 92 LEU A N 1
ATOM 706 C CA . LEU A 1 92 ? 16.144 11.353 -37.565 1.00 89.94 92 LEU A CA 1
ATOM 707 C C . LEU A 1 92 ? 15.992 12.590 -38.466 1.00 89.94 92 LEU A C 1
ATOM 709 O O . LEU A 1 92 ? 16.373 13.705 -38.102 1.00 89.94 92 LEU A O 1
ATOM 713 N N . ARG A 1 93 ? 15.408 12.407 -39.653 1.00 88.94 93 ARG A N 1
ATOM 714 C CA . ARG A 1 93 ? 15.116 13.483 -40.617 1.00 88.94 93 ARG A CA 1
ATOM 715 C C . ARG A 1 93 ? 13.673 13.969 -40.462 1.00 88.94 93 ARG A C 1
ATOM 717 O O . ARG A 1 93 ? 12.776 13.162 -40.233 1.00 88.94 93 ARG A O 1
ATOM 724 N N . GLY A 1 94 ? 13.445 15.273 -40.620 1.00 88.31 94 GLY A N 1
ATOM 725 C CA . GLY A 1 94 ? 12.110 15.880 -40.582 1.00 88.31 94 GLY A CA 1
ATOM 726 C C . GLY A 1 94 ? 12.050 17.189 -39.797 1.00 88.31 94 GLY A C 1
ATOM 727 O O . GLY A 1 94 ? 13.059 17.642 -39.252 1.00 88.31 94 GLY A O 1
ATOM 728 N N . THR A 1 95 ? 10.851 17.775 -39.747 1.00 91.31 95 THR A N 1
ATOM 729 C CA . THR A 1 95 ? 10.539 18.943 -38.912 1.00 91.31 95 THR A CA 1
ATOM 730 C C . THR A 1 95 ? 10.668 18.598 -37.430 1.00 91.31 95 THR A C 1
ATOM 732 O O . THR A 1 95 ? 10.567 17.431 -37.045 1.00 91.31 95 THR A O 1
ATOM 735 N N . LEU A 1 96 ? 10.883 19.615 -36.592 1.00 89.81 96 LEU A N 1
ATOM 736 C CA . LEU A 1 96 ? 11.021 19.448 -35.143 1.00 89.81 96 LEU A CA 1
ATOM 737 C C . LEU A 1 96 ? 9.836 18.680 -34.538 1.00 89.81 96 LEU A C 1
ATOM 739 O O . LEU A 1 96 ? 10.044 17.731 -33.792 1.00 89.81 96 LEU A O 1
ATOM 743 N N . GLU A 1 97 ? 8.612 19.015 -34.939 1.00 90.19 97 GLU A N 1
ATOM 744 C CA . GLU A 1 97 ? 7.383 18.366 -34.467 1.00 90.19 97 GLU A CA 1
ATOM 745 C C . GLU A 1 97 ? 7.383 16.853 -34.721 1.00 90.19 97 GLU A C 1
ATOM 747 O O . GLU A 1 97 ? 7.178 16.065 -33.800 1.00 90.19 97 GLU A O 1
ATOM 752 N N . LYS A 1 98 ? 7.726 16.429 -35.946 1.00 88.44 98 LYS A N 1
ATOM 753 C CA . LYS A 1 98 ? 7.816 15.004 -36.307 1.00 88.44 98 LYS A CA 1
ATOM 754 C C . LYS A 1 98 ? 8.923 14.278 -35.542 1.00 88.44 98 LYS A C 1
ATOM 756 O O . LYS A 1 98 ? 8.829 13.071 -35.322 1.00 88.44 98 LYS A O 1
ATOM 761 N N . LYS A 1 99 ? 9.991 14.988 -35.160 1.00 90.31 99 LYS A N 1
ATOM 762 C CA . LYS A 1 99 ? 11.050 14.425 -34.312 1.00 90.31 99 LYS A CA 1
ATOM 763 C C . LYS A 1 99 ? 10.563 14.230 -32.883 1.00 90.31 99 LYS A C 1
ATOM 765 O O . LYS A 1 99 ? 10.807 13.172 -32.315 1.00 90.31 99 LYS A O 1
ATOM 770 N N . MET A 1 100 ? 9.862 15.215 -32.327 1.00 92.38 100 MET A N 1
ATOM 771 C CA . MET A 1 100 ? 9.317 15.137 -30.971 1.00 92.38 100 MET A CA 1
ATOM 772 C C . MET A 1 100 ? 8.260 14.040 -30.845 1.00 92.38 100 MET A C 1
ATOM 774 O O . MET A 1 100 ? 8.289 13.295 -29.869 1.00 92.38 100 MET A O 1
ATOM 778 N N . GLU A 1 101 ? 7.402 13.880 -31.856 1.00 91.00 101 GLU A N 1
ATOM 779 C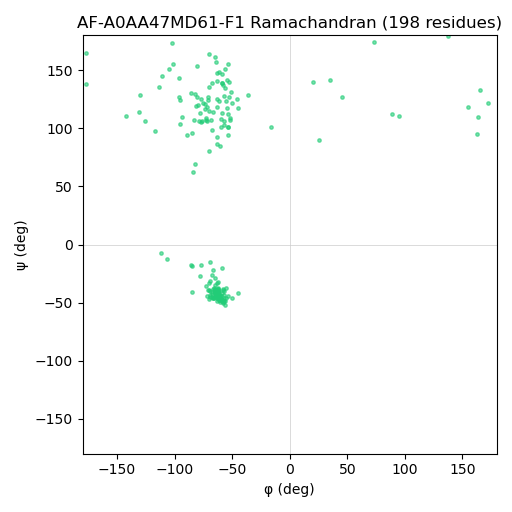 CA . GLU A 1 101 ? 6.394 12.815 -31.902 1.00 91.00 101 GLU A CA 1
ATOM 780 C C . GLU A 1 101 ? 7.030 11.419 -31.794 1.00 91.00 101 GLU A C 1
ATOM 782 O O . GLU A 1 101 ? 6.578 10.588 -31.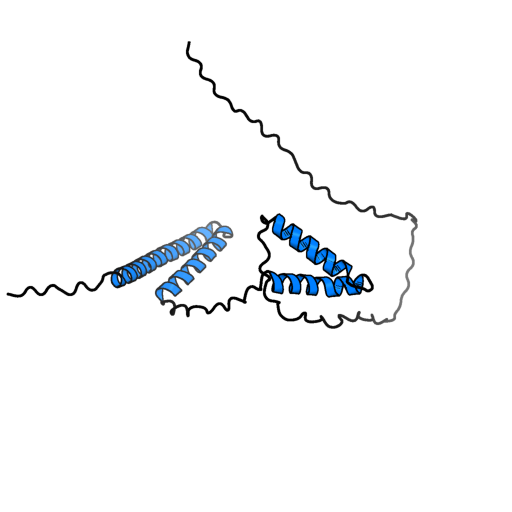013 1.00 91.00 101 GLU A O 1
ATOM 787 N N . LYS A 1 102 ? 8.138 11.181 -32.509 1.00 92.12 102 LYS A N 1
ATOM 788 C CA . LYS A 1 102 ? 8.831 9.880 -32.531 1.00 92.12 102 LYS A CA 1
ATOM 789 C C . LYS A 1 102 ? 9.831 9.680 -31.397 1.00 92.12 102 LYS A C 1
ATOM 791 O O . LYS A 1 102 ? 10.250 8.554 -31.141 1.00 92.12 102 LYS A O 1
ATOM 796 N N . MET A 1 103 ? 10.256 10.752 -30.732 1.00 93.38 103 MET A N 1
ATOM 797 C CA . MET A 1 103 ? 11.308 10.692 -29.716 1.00 93.38 103 MET A CA 1
ATOM 798 C C . MET A 1 103 ? 10.920 9.772 -28.555 1.00 93.38 103 MET A C 1
ATOM 800 O O . MET A 1 103 ? 11.735 8.961 -28.122 1.00 93.38 103 MET A O 1
ATOM 804 N N . ALA A 1 104 ? 9.678 9.868 -28.077 1.00 92.06 104 ALA A N 1
ATOM 805 C CA . ALA A 1 104 ? 9.191 9.037 -26.979 1.00 92.06 104 ALA A CA 1
ATOM 806 C C . ALA A 1 104 ? 9.211 7.540 -27.335 1.00 92.06 104 ALA A C 1
ATOM 808 O O . ALA A 1 104 ? 9.624 6.723 -26.511 1.00 92.06 104 ALA A O 1
ATOM 809 N N . ASP A 1 105 ? 8.829 7.194 -28.567 1.00 94.25 105 ASP A N 1
ATOM 810 C CA . ASP A 1 105 ? 8.860 5.816 -29.062 1.00 94.25 105 ASP A CA 1
ATOM 811 C C . ASP A 1 105 ? 10.289 5.287 -29.162 1.00 94.25 105 ASP A C 1
ATOM 813 O O . ASP A 1 105 ? 10.577 4.221 -28.630 1.00 94.25 105 ASP A O 1
ATOM 817 N N . ILE A 1 106 ? 11.209 6.074 -29.725 1.00 94.94 106 ILE A N 1
ATOM 818 C CA . ILE A 1 106 ? 12.625 5.701 -29.852 1.00 94.94 106 ILE A CA 1
ATOM 819 C C . ILE A 1 106 ? 13.263 5.472 -28.477 1.00 94.94 106 ILE A C 1
ATOM 821 O O . ILE A 1 106 ? 13.978 4.490 -28.279 1.00 94.94 106 ILE A O 1
ATOM 825 N N . ILE A 1 107 ? 13.006 6.360 -27.510 1.00 95.56 107 ILE A N 1
ATOM 826 C CA . ILE A 1 107 ? 13.536 6.222 -26.146 1.00 95.56 107 ILE A CA 1
ATOM 827 C C . ILE A 1 107 ? 12.963 4.967 -25.480 1.00 95.56 107 ILE A C 1
ATOM 829 O O . ILE A 1 107 ? 13.701 4.212 -24.843 1.00 95.56 107 ILE A O 1
ATOM 833 N N . TYR A 1 108 ? 11.659 4.730 -25.637 1.00 95.00 108 TYR A N 1
ATOM 834 C CA . TYR A 1 108 ? 11.003 3.550 -25.089 1.00 95.00 108 TYR A CA 1
ATOM 835 C C . TYR A 1 108 ? 11.551 2.256 -25.701 1.00 95.00 108 TYR A C 1
ATOM 837 O O . TYR A 1 108 ? 11.914 1.348 -24.959 1.00 95.00 108 TYR A O 1
ATOM 845 N N . GLU A 1 109 ? 11.649 2.178 -27.028 1.00 94.56 109 GLU A N 1
ATOM 846 C CA . GLU A 1 109 ? 12.163 1.017 -27.758 1.00 94.56 109 GLU A CA 1
ATOM 847 C C . GLU A 1 109 ? 13.618 0.729 -27.403 1.00 94.56 109 GLU A C 1
ATOM 849 O O . GLU A 1 109 ? 13.949 -0.404 -27.060 1.00 94.56 109 GLU A O 1
ATOM 854 N N . TYR A 1 110 ? 14.475 1.754 -27.389 1.00 96.00 110 TYR A N 1
ATOM 855 C CA . TYR A 1 110 ? 15.867 1.615 -26.967 1.00 96.00 110 TYR A CA 1
ATOM 856 C C . TYR A 1 110 ? 15.960 1.037 -25.551 1.00 96.00 110 TYR A C 1
ATOM 858 O O . TYR A 1 110 ? 16.686 0.071 -25.300 1.00 96.00 110 TYR A O 1
ATOM 866 N N . GLY A 1 111 ? 15.192 1.608 -24.620 1.00 95.38 111 GLY A N 1
ATOM 867 C CA . GLY A 1 111 ? 15.170 1.163 -23.236 1.00 95.38 111 GLY A CA 1
ATOM 868 C C . GLY A 1 111 ? 14.636 -0.264 -23.087 1.00 95.38 111 GLY A C 1
ATOM 869 O O . GLY A 1 111 ? 15.230 -1.077 -22.377 1.00 95.38 111 GLY A O 1
ATOM 870 N N . ALA A 1 112 ? 13.556 -0.597 -23.795 1.00 94.44 112 ALA A N 1
ATOM 871 C CA . ALA A 1 112 ? 12.954 -1.925 -23.803 1.00 94.44 112 ALA A CA 1
ATOM 872 C C . ALA A 1 112 ? 13.894 -2.981 -24.403 1.00 94.44 112 ALA A C 1
ATOM 874 O O . ALA A 1 112 ? 14.018 -4.065 -23.839 1.00 94.44 112 ALA A O 1
ATOM 875 N N . MET A 1 113 ? 14.593 -2.666 -25.496 1.00 93.94 113 MET A N 1
ATOM 876 C CA . MET A 1 113 ? 15.560 -3.569 -26.125 1.00 93.94 113 MET A CA 1
ATOM 877 C C . MET A 1 113 ? 16.784 -3.807 -25.241 1.00 93.94 113 MET A C 1
ATOM 879 O O . MET A 1 113 ? 17.257 -4.935 -25.134 1.00 93.94 113 MET A O 1
ATOM 883 N N . ARG A 1 114 ? 17.311 -2.751 -24.609 1.00 94.81 114 ARG A N 1
ATOM 884 C CA . ARG A 1 114 ? 18.579 -2.824 -23.874 1.00 94.81 114 ARG A CA 1
ATOM 885 C C . ARG A 1 114 ? 18.426 -3.313 -22.440 1.00 94.81 114 ARG A C 1
ATOM 887 O O . ARG A 1 114 ? 19.263 -4.074 -21.963 1.00 94.81 114 ARG A O 1
ATOM 894 N N . PHE A 1 115 ? 17.385 -2.865 -21.748 1.00 94.38 115 PHE A N 1
ATOM 895 C CA . PHE A 1 115 ? 17.187 -3.147 -20.325 1.00 94.38 115 PHE A CA 1
ATOM 896 C C . PHE A 1 115 ? 15.989 -4.057 -20.047 1.00 94.38 115 PHE A C 1
ATOM 898 O O . PHE A 1 115 ? 15.788 -4.519 -18.919 1.00 94.38 115 PHE A O 1
ATOM 905 N N . GLY A 1 116 ? 15.199 -4.353 -21.077 1.00 93.06 116 GLY A N 1
ATOM 906 C CA . GLY A 1 116 ? 13.972 -5.110 -20.934 1.00 93.06 116 GLY A CA 1
ATOM 907 C C . GLY A 1 116 ? 12.860 -4.294 -20.288 1.00 93.06 116 GLY A C 1
ATOM 908 O O . GLY A 1 116 ? 13.027 -3.173 -19.792 1.00 93.06 116 GLY A O 1
ATOM 909 N N . VAL A 1 117 ? 11.688 -4.914 -20.257 1.00 93.50 117 VAL A N 1
ATOM 910 C CA . VAL A 1 117 ? 10.493 -4.324 -19.672 1.00 93.50 117 VAL A CA 1
ATOM 911 C C . VAL A 1 117 ? 10.112 -5.079 -18.402 1.00 93.50 117 VAL A C 1
ATOM 913 O O . VAL A 1 117 ? 10.329 -6.283 -18.251 1.00 93.50 117 VAL A O 1
ATOM 916 N N . GLN A 1 118 ? 9.593 -4.355 -17.422 1.00 88.06 118 GLN A N 1
ATOM 917 C CA . GLN A 1 118 ? 8.937 -4.923 -16.266 1.00 88.06 118 GLN A CA 1
ATOM 918 C C . GLN A 1 118 ? 7.587 -5.465 -16.715 1.00 88.06 118 GLN A C 1
ATOM 920 O O . GLN A 1 118 ? 6.657 -4.705 -16.989 1.00 88.06 118 GLN A O 1
ATOM 925 N N . GLU A 1 119 ? 7.487 -6.791 -16.774 1.00 80.69 119 GLU A N 1
ATOM 926 C CA . GLU A 1 119 ? 6.200 -7.455 -16.916 1.00 80.69 119 GLU A CA 1
ATOM 927 C C . GLU A 1 119 ? 5.258 -6.912 -15.848 1.00 80.69 119 GLU A C 1
ATOM 929 O O . GLU A 1 119 ? 5.621 -6.808 -14.665 1.00 80.69 119 GLU A O 1
ATOM 934 N N . ALA A 1 120 ? 4.051 -6.536 -16.272 1.00 74.88 120 ALA A N 1
ATOM 935 C CA . ALA A 1 120 ? 3.003 -6.192 -15.340 1.00 74.88 120 ALA A CA 1
ATOM 936 C C . ALA A 1 120 ? 2.874 -7.378 -14.388 1.00 74.88 120 ALA A C 1
ATOM 938 O O . ALA A 1 120 ? 2.491 -8.478 -14.789 1.00 74.88 120 ALA A O 1
ATOM 939 N N . LYS A 1 121 ? 3.236 -7.170 -13.117 1.00 68.00 121 LYS A N 1
ATOM 940 C CA . LYS A 1 121 ? 2.934 -8.140 -12.077 1.00 68.00 121 LYS A CA 1
ATOM 941 C C . LYS A 1 121 ? 1.418 -8.184 -12.025 1.00 68.00 121 LYS A C 1
ATOM 943 O O . LYS A 1 121 ? 0.810 -7.384 -11.313 1.00 68.00 121 LYS A O 1
ATOM 948 N N . VAL A 1 122 ? 0.810 -9.108 -12.773 1.00 62.62 122 VAL A N 1
ATOM 949 C CA . VAL A 1 122 ? -0.531 -9.582 -12.478 1.00 62.62 122 VAL A CA 1
ATOM 950 C C . VAL A 1 122 ? -0.411 -9.955 -11.022 1.00 62.62 122 VAL A C 1
ATOM 952 O O . VAL A 1 122 ? 0.312 -10.893 -10.670 1.00 62.62 122 VAL A O 1
ATOM 955 N N . ARG A 1 123 ? -1.004 -9.141 -10.146 1.00 62.50 123 ARG A N 1
ATOM 956 C CA . ARG A 1 123 ? -1.168 -9.518 -8.757 1.00 62.50 123 ARG A CA 1
ATOM 957 C C . ARG A 1 123 ? -2.079 -10.728 -8.854 1.00 62.50 123 ARG A C 1
ATOM 959 O O . ARG A 1 123 ? -3.294 -10.582 -8.816 1.00 62.50 123 ARG A O 1
ATOM 966 N N . LYS A 1 124 ? -1.497 -11.916 -9.048 1.00 59.19 124 LYS A N 1
ATOM 967 C CA . LYS A 1 124 ? -2.115 -13.184 -8.711 1.00 59.19 124 LYS A CA 1
ATOM 968 C C . LYS A 1 124 ? -2.316 -13.036 -7.221 1.00 59.19 124 LYS A C 1
ATOM 970 O O . LYS A 1 124 ? -1.410 -13.295 -6.432 1.00 59.19 124 LYS A O 1
ATOM 975 N N . GLY A 1 125 ? -3.432 -12.406 -6.862 1.00 59.38 125 GLY A N 1
ATOM 976 C CA . GLY A 1 125 ? -3.839 -12.248 -5.494 1.00 59.38 125 GLY A CA 1
ATOM 977 C C . GLY A 1 125 ? -3.905 -13.669 -5.009 1.00 59.38 125 GLY A C 1
ATOM 978 O O . GLY A 1 125 ? -4.778 -14.414 -5.445 1.00 59.38 125 GLY A O 1
ATOM 979 N N . VAL A 1 126 ? -2.928 -14.072 -4.196 1.00 63.66 126 VAL A N 1
ATOM 980 C CA . VAL A 1 126 ? -3.064 -15.278 -3.393 1.00 63.66 126 VAL A CA 1
ATOM 981 C C . VAL A 1 126 ? -4.467 -15.161 -2.814 1.00 63.66 126 VAL A C 1
ATOM 983 O O . VAL A 1 126 ? -4.718 -14.131 -2.170 1.00 63.66 126 VAL A O 1
ATOM 986 N N . PRO A 1 127 ? -5.394 -16.092 -3.124 1.00 60.56 127 PRO A N 1
ATOM 987 C CA . PRO A 1 127 ? -6.762 -15.988 -2.657 1.00 60.56 127 PRO A CA 1
ATOM 988 C C . PRO A 1 127 ? -6.668 -15.784 -1.159 1.00 60.56 127 PRO A C 1
ATOM 990 O O . PRO A 1 127 ? -6.174 -16.656 -0.440 1.00 60.56 127 PRO A O 1
ATOM 993 N N . THR A 1 128 ? -6.981 -14.569 -0.703 1.00 63.94 128 THR A N 1
ATOM 994 C CA . THR A 1 128 ? -6.835 -14.270 0.713 1.00 63.94 128 THR A CA 1
ATOM 995 C C . THR A 1 128 ? -7.818 -15.212 1.380 1.00 63.94 128 THR A C 1
ATOM 997 O O . THR A 1 128 ? -9.004 -15.149 1.042 1.00 63.94 128 THR A O 1
ATOM 1000 N N . PRO A 1 129 ? -7.354 -16.131 2.245 1.00 69.12 129 PRO A N 1
ATOM 1001 C CA . PRO A 1 129 ? -8.245 -17.110 2.829 1.00 69.12 129 PRO A CA 1
ATOM 1002 C C . PRO A 1 129 ? -9.408 -16.362 3.483 1.00 69.12 129 PRO A C 1
ATOM 1004 O O . PRO A 1 129 ? -9.183 -15.281 4.050 1.00 69.12 129 PRO A O 1
ATOM 1007 N N . PRO A 1 130 ? -10.640 -16.890 3.381 1.00 76.69 130 PRO A N 1
ATOM 1008 C CA . PRO A 1 130 ? -11.830 -16.191 3.831 1.00 76.69 130 PRO A CA 1
ATOM 1009 C C . PRO A 1 130 ? -11.619 -15.693 5.260 1.00 76.69 130 PRO A C 1
ATOM 1011 O O . PRO A 1 130 ? -11.272 -16.449 6.175 1.00 76.69 130 PRO A O 1
ATOM 1014 N N . VAL A 1 131 ? -11.737 -14.375 5.424 1.00 81.62 131 VAL A N 1
ATOM 1015 C CA . VAL A 1 131 ? -11.452 -13.697 6.687 1.00 81.62 131 VAL A CA 1
ATOM 1016 C C . VAL A 1 131 ? -12.424 -14.243 7.729 1.00 81.62 131 VAL A C 1
ATOM 1018 O O . VAL A 1 131 ? -13.634 -14.192 7.537 1.00 81.62 131 VAL A O 1
ATOM 1021 N N . SER A 1 132 ? -11.913 -14.774 8.841 1.00 87.00 132 SER A N 1
ATOM 1022 C CA . SER A 1 132 ? -12.771 -15.310 9.903 1.00 87.00 132 SER A CA 1
ATOM 1023 C C . SER A 1 132 ? -13.713 -14.225 10.432 1.00 87.00 132 SER A C 1
ATOM 1025 O O . SER A 1 132 ? -13.290 -13.077 10.579 1.00 87.00 132 SER A O 1
ATOM 1027 N N . ARG A 1 133 ? -14.938 -14.594 10.837 1.00 89.25 133 ARG A N 1
ATOM 1028 C CA . ARG A 1 133 ? -15.908 -13.683 11.480 1.00 89.25 133 ARG A CA 1
ATOM 1029 C C . ARG A 1 133 ? -15.269 -12.806 12.568 1.00 89.25 133 ARG A C 1
ATOM 1031 O O . ARG A 1 133 ? -15.502 -11.606 12.612 1.00 89.25 133 ARG A O 1
ATOM 1038 N N . ARG A 1 134 ? -14.380 -13.371 13.403 1.00 91.81 134 ARG A N 1
ATOM 1039 C CA . ARG A 1 134 ? -13.654 -12.605 14.442 1.00 91.81 134 ARG A CA 1
ATOM 1040 C C . ARG A 1 134 ? -12.711 -11.549 13.863 1.00 91.81 134 ARG A C 1
ATOM 1042 O O . ARG A 1 134 ? -12.577 -10.471 14.425 1.00 91.81 134 ARG A O 1
ATOM 1049 N N . GLN A 1 135 ? -12.029 -11.861 12.765 1.00 92.19 135 GLN A N 1
ATOM 1050 C CA . GLN A 1 135 ? -11.114 -10.932 12.102 1.00 92.19 135 GLN A CA 1
ATOM 1051 C C . GLN A 1 135 ? -11.876 -9.821 11.368 1.00 92.19 135 GLN A C 1
ATOM 1053 O O . GLN A 1 135 ? -11.407 -8.686 11.367 1.00 92.19 135 GLN A O 1
ATOM 1058 N N . GLN A 1 136 ? -13.037 -10.129 10.781 1.00 93.62 136 GLN A N 1
ATOM 1059 C CA . GLN A 1 136 ? -13.941 -9.126 10.210 1.00 93.62 136 GLN A CA 1
ATOM 1060 C C . GLN A 1 136 ? -14.422 -8.158 11.295 1.00 93.62 136 GLN A C 1
ATOM 1062 O O . GLN A 1 136 ? -14.277 -6.949 11.145 1.00 93.62 136 GLN A O 1
ATOM 1067 N N . GLU A 1 137 ? -14.865 -8.692 12.433 1.00 95.12 137 GLU A N 1
ATOM 1068 C CA . GLU A 1 137 ? -15.325 -7.881 13.560 1.00 95.12 137 GLU A CA 1
ATOM 1069 C C . GLU A 1 137 ? -14.209 -6.998 14.140 1.00 95.12 137 GLU A C 1
ATOM 1071 O O . GLU A 1 137 ? -14.410 -5.814 14.390 1.00 95.12 137 GLU A O 1
ATOM 1076 N N . ILE A 1 138 ? -12.983 -7.520 14.266 1.00 95.31 138 ILE A N 1
ATOM 1077 C CA . ILE A 1 138 ? -11.818 -6.710 14.663 1.00 95.31 138 ILE A CA 1
ATOM 1078 C C . ILE A 1 138 ? -11.577 -5.556 13.678 1.00 95.31 138 ILE A C 1
ATOM 1080 O O . ILE A 1 138 ? -11.255 -4.451 14.113 1.00 95.31 138 ILE A O 1
ATOM 1084 N N . LYS A 1 139 ? -11.704 -5.787 12.363 1.00 95.62 139 LYS A N 1
ATOM 1085 C CA . LYS A 1 139 ? -11.542 -4.724 11.356 1.00 95.62 139 LYS A CA 1
ATOM 1086 C C . LYS A 1 139 ? -12.626 -3.655 11.503 1.00 95.62 139 LYS A C 1
ATOM 1088 O O . LYS A 1 139 ? -12.278 -2.476 11.514 1.00 95.62 139 LYS A O 1
ATOM 1093 N N . ARG A 1 140 ? -13.886 -4.067 11.677 1.00 96.94 140 ARG A N 1
ATOM 1094 C CA . ARG A 1 140 ? -15.022 -3.167 11.918 1.00 96.94 140 ARG A CA 1
ATOM 1095 C C . ARG A 1 140 ? -14.780 -2.288 13.148 1.00 96.94 140 ARG A C 1
ATOM 1097 O O . ARG A 1 140 ? -14.782 -1.070 13.025 1.00 96.94 140 ARG A O 1
ATOM 1104 N N . LEU A 1 141 ? -14.435 -2.887 14.289 1.00 97.50 141 LEU A N 1
ATOM 1105 C CA . LEU A 1 141 ? -14.167 -2.153 15.535 1.00 97.50 141 LEU A CA 1
ATOM 1106 C C . LEU A 1 141 ? -12.972 -1.194 15.421 1.00 97.50 141 LEU A C 1
ATOM 1108 O O . LEU A 1 141 ? -12.950 -0.137 16.045 1.00 97.50 141 LEU A O 1
ATOM 1112 N N . ILE A 1 142 ? -11.953 -1.525 14.617 1.00 97.44 142 ILE A N 1
ATOM 1113 C CA . ILE A 1 142 ? -10.836 -0.600 14.361 1.00 97.44 142 ILE A CA 1
ATOM 1114 C C . ILE A 1 142 ? -11.309 0.622 13.567 1.00 97.44 142 ILE A C 1
ATOM 1116 O O . ILE A 1 142 ? -10.850 1.732 13.848 1.00 97.44 142 ILE A O 1
ATOM 1120 N N . GLN A 1 143 ? -12.179 0.433 12.573 1.00 97.88 143 GLN A N 1
ATOM 1121 C CA . GLN A 1 143 ? -12.753 1.536 11.799 1.00 97.88 143 GLN A CA 1
ATOM 1122 C C . GLN A 1 143 ? -13.655 2.404 12.676 1.00 97.88 143 GLN A C 1
ATOM 1124 O O . GLN A 1 143 ? -13.482 3.619 12.701 1.00 97.88 143 GLN A O 1
ATOM 1129 N N . GLU A 1 144 ? -14.524 1.781 13.464 1.00 97.25 144 GLU A N 1
ATOM 1130 C CA . GLU A 1 144 ? -15.406 2.452 14.417 1.00 97.25 144 GLU A CA 1
ATOM 1131 C C . GLU A 1 144 ? -14.616 3.283 15.431 1.00 97.25 144 GLU A C 1
ATOM 1133 O O . GLU A 1 144 ? -14.837 4.483 15.553 1.00 97.25 144 GLU A O 1
ATOM 1138 N N . ARG A 1 145 ? -13.568 2.717 16.044 1.00 97.19 145 ARG A N 1
ATOM 1139 C CA . ARG A 1 145 ? -12.679 3.469 16.945 1.00 97.19 145 ARG A CA 1
ATOM 1140 C C . ARG A 1 145 ? -12.033 4.678 16.265 1.00 97.19 145 ARG A C 1
ATOM 1142 O O . ARG A 1 145 ? -11.816 5.707 16.900 1.00 97.19 145 ARG A O 1
ATOM 1149 N N . ARG A 1 146 ? -11.649 4.556 14.988 1.00 97.75 146 ARG A N 1
ATOM 1150 C CA . ARG A 1 146 ? -11.088 5.685 14.221 1.00 97.75 146 ARG A CA 1
ATOM 1151 C C . ARG A 1 146 ? -12.143 6.765 13.998 1.00 97.75 146 ARG A C 1
ATOM 1153 O O . ARG A 1 146 ? -11.789 7.937 14.060 1.00 97.75 146 ARG A O 1
ATOM 1160 N N . GLN A 1 147 ? -13.391 6.379 13.755 1.00 97.62 147 GLN A N 1
ATOM 1161 C CA . GLN A 1 147 ? -14.495 7.311 13.565 1.00 97.62 147 GLN A CA 1
ATOM 1162 C C . GLN A 1 147 ? -14.876 8.016 14.870 1.00 97.62 147 GLN A C 1
ATOM 1164 O O . GLN A 1 147 ? -14.923 9.242 14.880 1.00 97.62 147 GLN A O 1
ATOM 1169 N N . LEU A 1 148 ? -15.011 7.28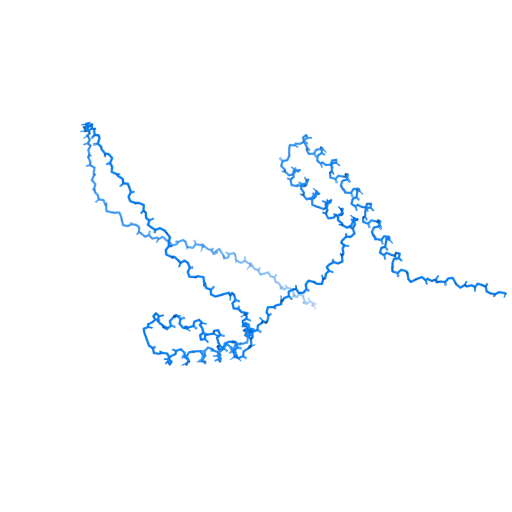2 15.977 1.00 96.81 148 LEU A N 1
ATOM 1170 C CA . LEU A 1 148 ? -15.275 7.858 17.301 1.00 96.81 148 LEU A CA 1
ATOM 1171 C C . LEU A 1 148 ? -14.190 8.862 17.699 1.00 96.81 148 LEU A C 1
ATOM 1173 O O . LEU A 1 148 ? -14.491 9.953 18.159 1.00 96.81 148 LEU A O 1
ATOM 1177 N N . ARG A 1 149 ? -12.915 8.570 17.411 1.00 96.44 149 ARG A N 1
ATOM 1178 C CA . ARG A 1 149 ? -11.823 9.538 17.621 1.00 96.44 149 ARG A CA 1
ATOM 1179 C C . ARG A 1 149 ? -11.945 10.796 16.765 1.00 96.44 149 ARG A C 1
ATOM 1181 O O . ARG A 1 149 ? -11.494 11.854 17.188 1.00 96.44 149 ARG A O 1
ATOM 1188 N N . LYS A 1 150 ? -12.479 10.692 15.545 1.00 97.31 150 LYS A N 1
ATOM 1189 C CA . LYS A 1 150 ? -12.737 11.867 14.700 1.00 97.31 150 LYS A CA 1
ATOM 1190 C C . LYS A 1 150 ? -13.905 12.686 15.244 1.00 97.31 150 LYS A C 1
ATOM 1192 O O . LYS A 1 150 ? -13.817 13.906 15.207 1.00 97.31 150 LYS A O 1
ATOM 1197 N N . GLN A 1 151 ? -14.955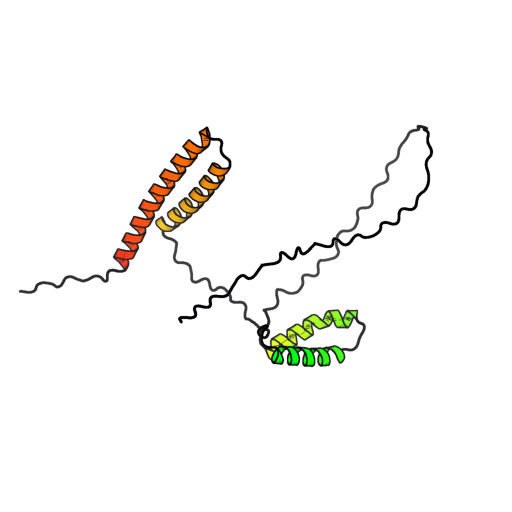 12.029 15.737 1.00 96.25 151 GLN A N 1
ATOM 1198 C CA . GLN A 1 151 ? -16.115 12.682 16.349 1.00 96.25 151 GLN A CA 1
ATOM 1199 C C . GLN A 1 151 ? -15.734 13.366 17.660 1.00 96.25 151 GLN A C 1
ATOM 1201 O O . GLN A 1 151 ? -16.003 14.546 17.809 1.00 96.25 151 GLN A O 1
ATOM 1206 N N . TRP A 1 152 ? -14.985 12.691 18.534 1.00 96.25 152 TRP A N 1
ATOM 1207 C CA . TRP A 1 152 ? -14.513 13.245 19.807 1.00 96.25 152 TRP A CA 1
ATOM 1208 C C . TRP A 1 152 ? -13.722 14.551 19.635 1.00 96.25 152 TRP A C 1
ATOM 1210 O O . TRP A 1 152 ? -13.868 15.480 20.416 1.00 96.25 152 TRP A O 1
ATOM 1220 N N . LYS A 1 153 ? -12.917 14.658 18.567 1.00 94.88 153 LYS A N 1
ATOM 1221 C CA . LYS A 1 153 ? -12.178 15.892 18.239 1.00 94.88 153 LYS A CA 1
ATOM 1222 C C . LYS A 1 153 ? -13.072 17.068 17.833 1.00 94.88 153 LYS A C 1
ATOM 1224 O O . LYS A 1 153 ? -12.596 18.195 17.854 1.00 94.88 153 LYS A O 1
ATOM 1229 N N . LYS A 1 154 ? -14.296 16.799 17.378 1.00 95.06 154 LYS A N 1
ATOM 1230 C CA . LYS A 1 154 ? -15.255 17.796 16.879 1.00 95.06 154 LYS A CA 1
ATOM 1231 C C . LYS A 1 154 ? -16.411 18.060 17.849 1.00 95.06 154 LYS A C 1
ATOM 1233 O O . LYS A 1 154 ? -17.167 18.989 17.610 1.00 95.06 154 LYS A O 1
ATOM 1238 N N . ALA A 1 155 ? -16.567 17.217 18.863 1.00 91.88 155 ALA A N 1
ATOM 1239 C CA . ALA A 1 155 ? -17.693 17.214 19.783 1.00 91.88 155 ALA A CA 1
ATOM 1240 C C . ALA A 1 155 ? -17.555 18.287 20.873 1.00 91.88 155 ALA A C 1
ATOM 1242 O O . ALA A 1 155 ? -16.432 18.663 21.232 1.00 91.88 155 ALA A O 1
ATOM 1243 N N . SER A 1 156 ? -18.693 18.733 21.409 1.00 91.88 156 SER A N 1
ATOM 1244 C CA . SER A 1 156 ? -18.755 19.568 22.619 1.00 91.88 156 SER A CA 1
ATOM 1245 C C . SER A 1 156 ? -18.364 18.763 23.871 1.00 91.88 156 SER A C 1
ATOM 1247 O O . SER A 1 156 ? -18.355 17.534 23.831 1.00 91.88 156 SER A O 1
ATOM 1249 N N . GLU A 1 157 ? -18.047 19.420 24.991 1.00 89.69 157 GLU A N 1
ATOM 1250 C CA . GLU A 1 157 ? -17.629 18.741 26.236 1.00 89.69 157 GLU A CA 1
ATOM 1251 C C . GLU A 1 157 ? -18.678 17.740 26.749 1.00 89.69 157 GLU A C 1
ATOM 1253 O O . GLU A 1 157 ? -18.331 16.623 27.123 1.00 89.69 157 GLU A O 1
ATOM 1258 N N . GLU A 1 158 ? -19.963 18.083 26.656 1.00 86.94 158 GLU A N 1
ATOM 1259 C CA . GLU A 1 158 ? -21.080 17.206 27.046 1.00 86.94 158 GLU A CA 1
ATOM 1260 C C . GLU A 1 158 ? -21.179 15.953 26.153 1.00 86.94 158 GLU A C 1
ATOM 1262 O O . GLU A 1 158 ? -21.439 14.844 26.612 1.00 86.94 158 GLU A O 1
ATOM 1267 N N . GLU A 1 159 ? -20.913 16.100 24.855 1.00 90.94 159 GLU A N 1
ATOM 1268 C CA . GLU A 1 159 ? -20.943 14.994 23.893 1.00 90.94 159 GLU A CA 1
ATOM 1269 C C . GLU A 1 159 ? -19.686 14.113 23.980 1.00 90.94 159 GLU A C 1
ATOM 1271 O O . GLU A 1 159 ? -19.722 12.921 23.650 1.00 90.94 159 GLU A O 1
ATOM 1276 N N . LYS A 1 160 ? -18.553 14.683 24.415 1.00 94.88 160 LYS A N 1
ATOM 1277 C CA . LYS A 1 160 ? -17.283 13.961 24.556 1.00 94.88 160 LYS A CA 1
ATOM 1278 C C . LYS A 1 160 ? -17.378 12.835 25.572 1.00 94.88 160 LYS A C 1
ATOM 1280 O O . LYS A 1 160 ? -16.818 11.776 25.292 1.00 94.88 160 LYS A O 1
ATOM 1285 N N . GLU A 1 161 ? -18.093 13.036 26.676 1.00 94.56 161 GLU A N 1
ATOM 1286 C CA . GLU A 1 161 ? -18.313 12.003 27.695 1.00 94.56 161 GLU A CA 1
ATOM 1287 C C . GLU A 1 161 ? -19.031 10.782 27.094 1.00 94.56 161 GLU A C 1
ATOM 1289 O O . GLU A 1 161 ? -18.561 9.647 27.205 1.00 94.56 161 GLU A O 1
ATOM 1294 N N . GLY A 1 162 ? -20.103 11.012 26.328 1.00 95.38 162 GLY A N 1
ATOM 1295 C CA . GLY A 1 162 ? -20.816 9.942 25.623 1.00 95.38 162 GLY A CA 1
ATOM 1296 C C . GLY A 1 162 ? -19.948 9.227 24.580 1.00 95.38 162 GLY A C 1
ATOM 1297 O O . GLY A 1 162 ? -19.964 7.999 24.468 1.00 95.38 162 GLY A O 1
ATOM 1298 N N . ILE A 1 163 ? -19.131 9.973 23.829 1.00 96.12 163 ILE A N 1
ATOM 1299 C CA . ILE A 1 163 ? -18.207 9.389 22.844 1.00 96.12 163 ILE A CA 1
ATOM 1300 C C . ILE A 1 163 ? -17.073 8.609 23.529 1.00 96.12 163 ILE A C 1
ATOM 1302 O O . ILE A 1 163 ? -16.575 7.630 22.964 1.00 96.12 163 ILE A O 1
ATOM 1306 N N . GLU A 1 164 ? -16.639 9.014 24.721 1.00 96.12 164 GLU A N 1
ATOM 1307 C CA . GLU A 1 164 ? -15.636 8.302 25.511 1.00 96.12 164 GLU A CA 1
ATOM 1308 C C . GLU A 1 164 ? -16.160 6.950 26.002 1.00 96.12 164 GLU A C 1
ATOM 1310 O O . GLU A 1 164 ? -15.491 5.936 25.775 1.00 96.12 164 GLU A O 1
ATOM 1315 N N . ALA A 1 165 ? -17.390 6.900 26.520 1.00 96.69 165 ALA A N 1
ATOM 1316 C CA . ALA A 1 165 ? -18.049 5.645 26.885 1.00 96.69 165 ALA A CA 1
ATOM 1317 C C . ALA A 1 165 ? -18.110 4.665 25.694 1.00 96.69 165 ALA A C 1
ATOM 1319 O O . ALA A 1 165 ? -17.694 3.507 25.799 1.00 96.69 165 ALA A O 1
ATOM 1320 N N . LEU A 1 166 ? -18.499 5.152 24.507 1.00 97.12 166 LEU A N 1
ATOM 1321 C CA . LEU A 1 166 ? -18.496 4.348 23.277 1.00 97.12 166 LEU A CA 1
ATOM 1322 C C . LEU A 1 166 ? -17.087 3.873 22.885 1.00 97.12 166 LEU A C 1
ATOM 1324 O O . LEU A 1 166 ? -16.902 2.751 22.399 1.00 97.12 166 LEU A O 1
ATOM 1328 N N . GLN A 1 167 ? -16.060 4.705 23.081 1.00 97.12 167 GLN A N 1
ATOM 1329 C CA . GLN A 1 167 ? -14.679 4.292 22.831 1.00 97.12 167 GLN A CA 1
ATOM 1330 C C . GLN A 1 167 ? -14.237 3.174 23.779 1.00 97.12 167 GLN A C 1
ATOM 1332 O O . GLN A 1 167 ? -13.511 2.275 23.337 1.00 97.12 167 GLN A O 1
ATOM 1337 N N . ASP A 1 168 ? -14.646 3.212 25.043 1.00 97.69 168 ASP A N 1
ATOM 1338 C CA . ASP A 1 168 ? -14.296 2.206 26.045 1.00 97.69 168 ASP A CA 1
ATOM 1339 C C . ASP A 1 168 ? -14.977 0.861 25.794 1.00 97.69 168 ASP A C 1
ATOM 1341 O O . ASP A 1 168 ? -14.310 -0.183 25.845 1.00 97.69 168 ASP A O 1
ATOM 1345 N N . ASP A 1 169 ? -16.236 0.867 25.366 1.00 97.56 169 ASP A N 1
ATOM 1346 C CA . ASP A 1 169 ? -16.931 -0.338 24.910 1.00 97.56 169 ASP A CA 1
ATOM 1347 C C . ASP A 1 169 ? -16.214 -0.984 23.718 1.00 97.56 169 ASP A C 1
ATOM 1349 O O . ASP A 1 169 ? -15.906 -2.188 23.716 1.00 97.56 169 ASP A O 1
ATOM 1353 N N . VAL A 1 170 ? -15.839 -0.174 22.722 1.00 97.50 170 VAL A N 1
ATOM 1354 C CA . VAL A 1 170 ? -15.081 -0.637 21.552 1.00 97.50 170 VAL A CA 1
ATOM 1355 C C . VAL A 1 170 ? -13.707 -1.184 21.961 1.00 97.50 170 VAL A C 1
ATOM 1357 O O . VAL A 1 170 ? -13.286 -2.231 21.450 1.00 97.50 170 VAL A O 1
ATOM 1360 N N . LYS A 1 171 ? -12.991 -0.534 22.895 1.00 97.31 171 LYS A N 1
ATOM 1361 C CA . LYS A 1 171 ? -11.702 -1.026 23.428 1.00 97.31 171 LYS A CA 1
ATOM 1362 C C . LYS A 1 171 ? -11.878 -2.388 24.105 1.00 97.31 171 LYS A C 1
ATOM 1364 O O . LYS A 1 171 ? -11.123 -3.320 23.797 1.00 97.31 171 LYS A O 1
ATOM 1369 N N . THR A 1 172 ? -12.879 -2.523 24.971 1.00 97.88 172 T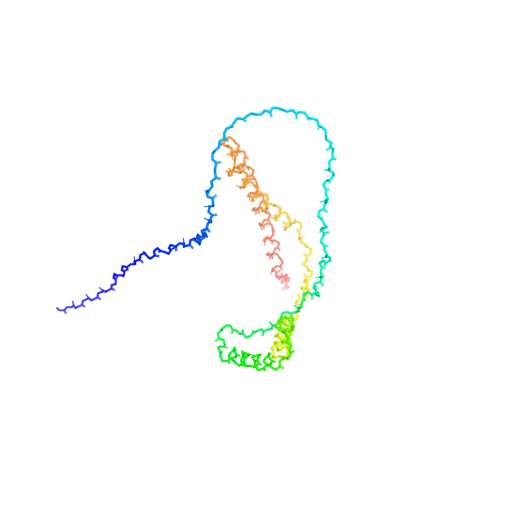HR A N 1
ATOM 1370 C CA . THR A 1 172 ? -13.175 -3.752 25.720 1.00 97.88 172 THR A CA 1
ATOM 1371 C C . THR A 1 172 ? -13.514 -4.900 24.775 1.00 97.88 172 THR A C 1
ATOM 1373 O O . THR A 1 172 ? -12.926 -5.991 24.853 1.00 97.88 172 THR A O 1
ATOM 1376 N N . ARG A 1 173 ? -14.380 -4.645 23.787 1.00 96.81 173 ARG A N 1
ATOM 1377 C CA . ARG A 1 173 ? -14.754 -5.636 22.776 1.00 96.81 173 ARG A CA 1
ATOM 1378 C C . ARG A 1 173 ? -13.563 -6.067 21.919 1.00 96.81 173 ARG A C 1
ATOM 1380 O O . ARG A 1 173 ? -13.366 -7.266 21.690 1.00 96.81 173 ARG A O 1
ATOM 1387 N N . LEU A 1 174 ? -12.729 -5.118 21.490 1.00 97.31 174 LEU A N 1
ATOM 1388 C CA . LEU A 1 174 ? -11.521 -5.388 20.710 1.00 97.31 174 LEU A CA 1
ATOM 1389 C C . LEU A 1 174 ? -10.530 -6.264 21.490 1.00 97.31 174 LEU A C 1
ATOM 1391 O O . LEU A 1 174 ? -9.970 -7.212 20.930 1.00 97.31 174 LEU A O 1
ATOM 1395 N N . ALA A 1 175 ? -10.315 -5.969 22.776 1.00 97.19 175 ALA A N 1
ATOM 1396 C CA . ALA A 1 175 ? -9.440 -6.753 23.642 1.00 97.19 175 ALA A CA 1
ATOM 1397 C C . ALA A 1 175 ? -9.933 -8.203 23.765 1.00 97.19 175 ALA A C 1
ATOM 1399 O O . ALA A 1 175 ? -9.151 -9.136 23.563 1.00 97.19 175 ALA A O 1
ATOM 1400 N N . SER A 1 176 ? -11.233 -8.398 24.005 1.00 97.31 176 SER A N 1
ATOM 1401 C CA . SER A 1 176 ? -11.857 -9.725 24.084 1.00 97.31 176 SER A CA 1
ATOM 1402 C C . SER A 1 176 ? -11.663 -10.541 22.796 1.00 97.31 176 SER A C 1
ATOM 1404 O O . SER A 1 176 ? -11.149 -11.665 22.827 1.00 97.31 176 SER A O 1
ATOM 1406 N N . LEU A 1 177 ? -11.954 -9.949 21.632 1.00 96.00 177 LEU A N 1
ATOM 1407 C CA . LEU A 1 177 ? -11.794 -10.625 20.339 1.00 96.00 177 LEU A CA 1
ATOM 1408 C C . LEU A 1 177 ? -10.335 -10.960 20.019 1.00 96.00 177 LEU A C 1
ATOM 1410 O O . LEU A 1 177 ? -10.047 -12.048 19.511 1.00 96.00 177 LEU A O 1
ATOM 1414 N N . ARG A 1 178 ? -9.397 -10.061 20.340 1.00 95.62 178 ARG A N 1
ATOM 1415 C CA . ARG A 1 178 ? -7.960 -10.309 20.152 1.00 95.62 178 ARG A CA 1
ATOM 1416 C C . ARG A 1 178 ? -7.461 -11.441 21.043 1.00 95.62 178 ARG A C 1
ATOM 1418 O O . ARG A 1 178 ? -6.725 -12.297 20.554 1.00 95.62 178 ARG A O 1
ATOM 1425 N N . ARG A 1 179 ? -7.888 -11.501 22.311 1.00 95.88 179 ARG A N 1
ATOM 1426 C CA . ARG A 1 179 ? -7.566 -12.622 23.213 1.00 95.88 179 ARG A CA 1
ATOM 1427 C C . ARG A 1 179 ? -8.082 -13.948 22.647 1.00 95.88 179 ARG A C 1
ATOM 1429 O O . ARG A 1 179 ? -7.315 -14.907 22.565 1.00 95.88 179 ARG A O 1
ATOM 1436 N N . ALA A 1 180 ? -9.331 -13.990 22.181 1.00 94.19 180 ALA A N 1
ATOM 1437 C CA . ALA A 1 180 ? -9.921 -15.188 21.581 1.00 94.19 180 ALA A CA 1
ATOM 1438 C C . ALA A 1 180 ? -9.184 -15.639 20.304 1.00 94.19 180 ALA A C 1
ATOM 1440 O O . ALA A 1 180 ? -8.920 -16.829 20.112 1.00 94.19 180 ALA A O 1
ATOM 1441 N N . GLU A 1 181 ? -8.807 -14.698 19.437 1.00 93.00 181 GLU A N 1
ATOM 1442 C CA . GLU A 1 181 ? -8.065 -14.994 18.209 1.00 93.00 181 GLU A CA 1
ATOM 1443 C C . GLU A 1 181 ? -6.630 -15.462 18.503 1.00 93.00 181 GLU A C 1
ATOM 1445 O O . GLU A 1 181 ? -6.153 -16.426 17.901 1.00 93.00 181 GLU A O 1
ATOM 1450 N N . ASN A 1 182 ? -5.956 -14.849 19.477 1.00 92.69 182 ASN A N 1
ATOM 1451 C CA . ASN A 1 182 ? -4.636 -15.287 19.928 1.00 92.69 182 ASN A CA 1
ATOM 1452 C C . ASN A 1 182 ? -4.690 -16.691 20.542 1.00 92.69 182 ASN A C 1
ATOM 1454 O O . ASN A 1 182 ? -3.832 -17.522 20.238 1.00 92.69 182 ASN A O 1
ATOM 1458 N N . LEU A 1 183 ? -5.727 -17.002 21.329 1.00 92.62 183 LEU A N 1
ATOM 1459 C CA . LEU A 1 183 ? -5.949 -18.347 21.859 1.00 92.62 183 LEU A CA 1
ATOM 1460 C C . LEU A 1 183 ? -6.147 -19.368 20.731 1.00 92.62 183 LEU A C 1
ATOM 1462 O O . LEU A 1 183 ? -5.527 -20.432 20.761 1.00 92.62 183 LEU A O 1
ATOM 1466 N N . ARG A 1 184 ? -6.953 -19.038 19.712 1.00 89.00 184 ARG A N 1
ATOM 1467 C CA . ARG A 1 184 ? -7.142 -19.878 18.517 1.00 89.00 184 ARG A CA 1
ATOM 1468 C C . ARG A 1 184 ? -5.816 -20.145 17.808 1.00 89.00 184 ARG A C 1
ATOM 1470 O O . ARG A 1 184 ? -5.498 -21.298 17.524 1.00 89.00 184 ARG A O 1
ATOM 1477 N N . LYS A 1 185 ? -5.033 -19.095 17.540 1.00 88.81 185 LYS A N 1
ATOM 1478 C CA . LYS A 1 185 ? -3.711 -19.205 16.903 1.00 88.81 185 LYS A CA 1
ATOM 1479 C C . LYS A 1 185 ? -2.768 -20.075 17.731 1.00 88.81 185 LYS A C 1
ATOM 1481 O O . LYS A 1 185 ? -2.120 -20.953 17.176 1.00 88.81 185 LYS A O 1
ATOM 1486 N N . ARG A 1 186 ? -2.739 -19.891 19.055 1.00 89.19 186 ARG A N 1
ATOM 1487 C CA . ARG A 1 186 ? -1.930 -20.705 19.974 1.00 89.19 186 ARG A CA 1
ATOM 1488 C C . ARG A 1 186 ? -2.337 -22.179 19.949 1.00 89.19 186 ARG A C 1
ATOM 1490 O O . ARG A 1 186 ? -1.464 -23.033 19.897 1.00 89.19 186 ARG A O 1
ATOM 1497 N N . ARG A 1 187 ? -3.640 -22.486 19.942 1.00 87.88 187 ARG A N 1
ATOM 1498 C CA . ARG A 1 187 ? -4.146 -23.869 19.840 1.00 87.88 187 ARG A CA 1
ATOM 1499 C C . ARG A 1 187 ? -3.767 -24.530 18.514 1.00 87.88 187 ARG A C 1
ATOM 1501 O O . ARG A 1 187 ? -3.375 -25.684 18.534 1.00 87.88 187 ARG A O 1
ATOM 1508 N N . ARG A 1 188 ? -3.807 -23.798 17.393 1.00 82.62 188 ARG A N 1
ATOM 1509 C CA . ARG A 1 188 ? -3.353 -24.314 16.085 1.00 82.62 188 ARG A CA 1
ATOM 1510 C C . ARG A 1 188 ? -1.842 -24.552 16.005 1.00 82.62 188 ARG A C 1
ATOM 1512 O O . ARG A 1 188 ? -1.413 -25.368 15.205 1.00 82.62 188 ARG A O 1
ATOM 1519 N N . LYS A 1 189 ? -1.047 -23.833 16.806 1.00 80.00 189 LYS A N 1
ATOM 1520 C CA . LYS A 1 189 ? 0.416 -23.979 16.865 1.00 80.00 189 LYS A CA 1
ATOM 1521 C C . LYS A 1 189 ? 0.895 -25.091 17.797 1.00 80.00 189 LYS A C 1
ATOM 1523 O O . LYS A 1 189 ? 2.046 -25.484 17.680 1.00 80.00 189 LYS A O 1
ATOM 1528 N N . LYS A 1 190 ? 0.066 -25.574 18.731 1.00 66.25 190 LYS A N 1
ATOM 1529 C CA . LYS A 1 190 ? 0.411 -26.757 19.526 1.00 66.25 190 LYS A CA 1
ATOM 1530 C C . LYS A 1 190 ? 0.294 -27.971 18.594 1.00 66.25 190 LYS A C 1
ATOM 1532 O O . LYS A 1 190 ? -0.841 -28.297 18.242 1.00 66.25 190 LYS A O 1
ATOM 1537 N N . PRO A 1 191 ? 1.394 -28.633 18.177 1.00 54.09 191 PRO A N 1
ATOM 1538 C CA . PRO A 1 191 ? 1.252 -29.953 17.587 1.00 54.09 191 PRO A CA 1
ATOM 1539 C C . PRO A 1 191 ? 0.511 -30.801 18.615 1.00 54.09 191 PRO A C 1
ATOM 1541 O O . PRO A 1 191 ? 0.773 -30.702 19.816 1.00 54.09 191 PRO A O 1
ATOM 1544 N N . PHE A 1 192 ? -0.474 -31.555 18.148 1.00 53.62 192 PHE A N 1
ATOM 1545 C CA . PHE A 1 192 ? -1.204 -32.532 18.938 1.00 53.62 192 PHE A CA 1
ATOM 1546 C C . PHE A 1 192 ? -0.155 -33.461 19.574 1.00 53.62 192 PHE A C 1
ATOM 1548 O O . PHE A 1 192 ? 0.326 -34.385 18.924 1.00 53.62 192 PHE A O 1
ATOM 1555 N N . HIS A 1 193 ? 0.271 -33.182 20.809 1.00 52.56 193 HIS A N 1
ATOM 1556 C CA . HIS A 1 193 ? 1.062 -34.107 21.612 1.00 52.56 193 HIS A CA 1
ATOM 1557 C C . HIS A 1 193 ? 0.073 -35.221 21.958 1.00 52.56 193 HIS A C 1
ATOM 1559 O O . HIS A 1 193 ? -0.619 -35.172 22.974 1.00 52.56 193 HIS A O 1
ATOM 1565 N N . LYS A 1 194 ? -0.129 -36.135 20.998 1.00 50.78 194 LYS A N 1
ATOM 1566 C CA . LYS A 1 194 ? -0.926 -37.343 21.173 1.00 50.78 194 LYS A CA 1
ATOM 1567 C C . LYS A 1 194 ? -0.365 -38.030 22.406 1.00 50.78 194 LYS A C 1
ATOM 1569 O O . LYS A 1 194 ? 0.850 -38.195 22.515 1.00 50.78 194 LYS A O 1
ATOM 1574 N N . GLY A 1 195 ? -1.261 -38.329 23.341 1.00 50.16 195 GLY A N 1
ATOM 1575 C CA . GLY A 1 195 ? -0.924 -38.906 24.628 1.00 50.16 195 GLY A CA 1
ATOM 1576 C C . GLY A 1 195 ? 0.069 -40.044 24.458 1.00 50.16 195 GLY A C 1
ATOM 1577 O O . GLY A 1 195 ? -0.179 -40.986 23.704 1.00 50.16 195 GLY A O 1
ATOM 1578 N N . LYS A 1 196 ? 1.190 -39.941 25.174 1.00 49.84 196 LYS A N 1
ATOM 1579 C CA . LYS A 1 196 ? 1.943 -41.124 25.557 1.00 49.84 196 LYS A CA 1
ATOM 1580 C C . LYS A 1 196 ? 0.953 -41.986 26.336 1.00 49.84 196 LYS A C 1
ATOM 1582 O O . LYS A 1 196 ? 0.577 -41.640 27.454 1.00 49.84 196 LYS A O 1
ATOM 1587 N N . LYS A 1 197 ? 0.441 -43.026 25.675 1.00 51.28 197 LYS A N 1
ATOM 1588 C CA . LYS A 1 197 ? -0.211 -44.144 26.344 1.00 51.28 197 LYS A CA 1
ATOM 1589 C C . LYS A 1 197 ? 0.803 -44.656 27.360 1.00 51.28 197 LYS A C 1
ATOM 1591 O O . LYS A 1 197 ? 1.901 -45.047 26.972 1.00 51.28 197 LYS A O 1
ATOM 1596 N N . TRP A 1 198 ? 0.457 -44.581 28.635 1.00 50.00 198 TRP A N 1
ATOM 1597 C CA . TRP A 1 198 ? 1.107 -45.399 29.642 1.00 50.00 198 TRP A CA 1
ATOM 1598 C C . TRP A 1 198 ? 0.670 -46.832 29.340 1.00 50.00 198 TRP A C 1
ATOM 1600 O O . TRP A 1 198 ? -0.511 -47.149 29.464 1.00 50.00 198 TRP A O 1
ATOM 1610 N N . ASN A 1 199 ? 1.588 -47.635 28.808 1.00 56.09 199 ASN A N 1
ATOM 1611 C CA . ASN A 1 199 ? 1.410 -49.075 28.700 1.00 56.09 199 ASN A CA 1
ATOM 1612 C C . ASN A 1 199 ? 2.101 -49.713 29.908 1.00 56.09 199 ASN A C 1
ATOM 1614 O O . ASN A 1 199 ? 3.280 -49.432 30.110 1.00 56.09 199 ASN A O 1
ATOM 1618 N N . SER A 1 200 ? 1.309 -50.542 30.601 1.00 52.19 200 SER A N 1
ATOM 1619 C CA . SER A 1 200 ? 1.621 -51.634 31.539 1.00 52.19 200 SER A CA 1
ATOM 1620 C C . SER A 1 200 ? 2.653 -51.410 32.634 1.00 52.19 200 SER A C 1
ATOM 1622 O O . SER A 1 200 ? 3.859 -51.343 32.326 1.00 52.19 200 SER A O 1
#

Foldseek 3Di:
DDDDDDDDDDDDDDDDDDDDDDDDDDDDDDDDDDDDDDDDDDDDDDDDDDDDDDPDPPPDPPDDFAFPDDDPPPVVVVVVLVVVLVVVLVPDDDDPVVSVVCSVVSSVVVRCVPRNGDDPPPCPPPPPPPQDPLRVVLVVLVVVLVVLVVCLVVDDPVVNVVSVVVNVVSVVSNVVSVVVVVVVVVVVPPDPPPDPPPDD

Organism: Merluccius polli (NCBI:txid89951)

Mean predicted aligned error: 20.29 Å

Nearest PDB structures (foldseek):
  1i4d-assembly1_B  TM=2.603E-01  e=6.374E+00  Homo sapiens